Protein AF-A0A6M1E955-F1 (afdb_monomer)

Solvent-accessible surface area (backbone atoms only — not comparable to full-atom values): 14020 Å² total; per-residue (Å²): 134,81,91,71,52,76,65,53,48,51,51,52,47,53,58,63,67,50,55,57,90,79,40,36,44,44,52,55,45,22,72,65,70,14,59,63,17,30,41,37,56,51,102,66,34,32,25,48,34,36,42,70,86,54,83,51,57,66,60,54,49,53,50,49,56,51,47,53,53,51,34,40,77,66,67,32,28,46,78,46,82,41,90,83,58,83,88,78,72,56,63,49,49,62,68,51,49,73,67,55,49,66,77,41,49,92,49,47,41,77,44,78,45,73,47,76,51,34,57,52,53,57,51,30,65,30,15,35,38,42,74,28,71,66,48,45,51,38,53,75,53,70,72,54,50,72,66,56,50,50,51,51,49,51,51,51,49,50,52,51,52,52,52,51,52,50,53,51,49,52,53,51,50,52,52,50,54,48,64,70,42,42,72,77,73,42,86,72,71,73,56,63,68,60,56,50,49,51,52,50,52,54,53,50,52,55,52,51,54,52,52,52,51,51,52,52,50,52,52,52,47,53,50,50,53,52,49,53,52,57,71,71,46,79,61,71,67,61,57,59,55,56,60,63,63,70,76,67,132

pLDDT: mean 78.64, std 13.01, range [37.47, 94.31]

Foldseek 3Di:
DDDDDPLLLVLLLLLLVDDLVDDFLLNSCQVRLQAQWKWAADPQWIWIKHFPVPPCNVVSSVVSVVSVVVCCVVVQKPKDFAPPQPPDDRMGHDPCDPVNCVVCVVGMDTHIDDRVVSVVSVRRSGIGMGGDPVSNVCSVVVNDDPVRVVVVVVVVVVVVVVVVVVVVVVVVVVVVVCVVCVCVVDVPPPPVVVVVVVVVVVVVVVVVVVVVVVVVVVVVVVVVVVVVVVVPDPDVVVVVVVVVVVVPD

Nearest PDB structures (foldseek):
  4rgr-assembly1_A  TM=2.756E-01  e=1.368E+00  Acinetobacter baylyi ADP1
  4rgu-assembly1_B-2  TM=2.805E-01  e=1.969E+00  Acinetobacter baylyi ADP1
  6t85-assembly1_A  TM=3.421E-01  e=3.399E+00  Shewanella oneidensis MR-1
  1eo4-assembly1_A  TM=2.813E-01  e=9.535E+00  Escherichia coli

Secondary structure (DSSP, 8-state):
-----HHHHHHHHHHHHS-TTT-BHHHHHHHHH-TT-EEEEETTEEEEEEETT-SSHHHHHHHHHHHHHHHHHTTSEEEEE-TT-----SEE-SS--HHHHHHTGGGEEEEEE-THHHHHHHHHTTEEEEE-HHHHHHHHTTT--HHHHHHHHHHHHHHHHHHHHHHHHHHHHHHHHHHHHHHHHS-----HHHHHHHHHHHHHHHHHHHHHHHHHHHHHHHHHHHHHHHHHS--HHHHHHHHHTTS--

Structure (mmCIF, N/CA/C/O backbone):
data_AF-A0A6M1E955-F1
#
_entry.id   AF-A0A6M1E955-F1
#
loop_
_atom_site.group_PDB
_atom_site.id
_atom_site.type_symbol
_atom_site.label_atom_id
_atom_site.label_alt_id
_atom_site.label_comp_id
_atom_site.label_asym_id
_atom_site.label_entity_id
_atom_site.label_seq_id
_atom_site.pdbx_PDB_ins_code
_atom_site.Cartn_x
_atom_site.Cartn_y
_atom_site.Cartn_z
_atom_site.occupancy
_atom_site.B_iso_or_equiv
_atom_site.auth_seq_id
_atom_site.auth_comp_id
_atom_site.auth_asym_id
_atom_site.auth_atom_id
_atom_site.pdbx_PDB_model_num
ATOM 1 N N . MET A 1 1 ? -8.323 -12.171 0.911 1.00 73.19 1 MET A N 1
ATOM 2 C CA . MET A 1 1 ? -7.135 -11.396 0.481 1.00 73.19 1 MET A CA 1
ATOM 3 C C . MET A 1 1 ? -5.896 -11.957 1.154 1.00 73.19 1 MET A C 1
ATOM 5 O O . MET A 1 1 ? -5.994 -12.358 2.307 1.00 73.19 1 MET A O 1
ATOM 9 N N . ARG A 1 2 ? -4.757 -12.005 0.452 1.00 84.81 2 ARG A N 1
ATOM 10 C CA . ARG A 1 2 ? -3.470 -12.376 1.065 1.00 84.81 2 ARG A CA 1
ATOM 11 C C . ARG A 1 2 ? -2.929 -11.263 1.970 1.00 84.81 2 ARG A C 1
ATOM 13 O O . ARG A 1 2 ? -3.378 -10.123 1.884 1.00 84.81 2 ARG A O 1
ATOM 20 N N . ASN A 1 3 ? -1.916 -11.591 2.768 1.00 85.12 3 ASN A N 1
ATOM 21 C CA . ASN A 1 3 ? -1.122 -10.591 3.477 1.00 85.12 3 ASN A CA 1
ATOM 22 C C . ASN A 1 3 ? -0.211 -9.831 2.500 1.00 85.12 3 ASN A C 1
ATOM 24 O O . ASN A 1 3 ? 0.344 -10.422 1.568 1.00 85.12 3 ASN A O 1
ATOM 28 N N . PHE A 1 4 ? -0.061 -8.531 2.745 1.00 89.38 4 PHE A N 1
ATOM 29 C CA . PHE A 1 4 ? 0.781 -7.629 1.962 1.00 89.38 4 PHE A CA 1
ATOM 30 C C . PHE A 1 4 ? 2.060 -7.279 2.726 1.00 89.38 4 PHE A C 1
ATOM 32 O O . PHE A 1 4 ? 2.017 -7.093 3.948 1.00 89.38 4 PHE A O 1
ATOM 39 N N . SER A 1 5 ? 3.182 -7.173 2.014 1.00 90.19 5 SER A N 1
ATOM 40 C CA . SER A 1 5 ? 4.441 -6.651 2.555 1.00 90.19 5 SER A CA 1
ATOM 41 C C . SER A 1 5 ? 4.293 -5.170 2.937 1.00 90.19 5 SER A C 1
ATOM 43 O O . SER A 1 5 ? 3.378 -4.484 2.483 1.00 90.19 5 SER A O 1
ATOM 45 N N . GLU A 1 6 ? 5.187 -4.631 3.770 1.00 89.69 6 GLU A N 1
ATOM 46 C CA . GLU A 1 6 ? 5.153 -3.195 4.102 1.00 89.69 6 GLU A CA 1
ATOM 47 C C . GLU A 1 6 ? 5.356 -2.303 2.867 1.00 89.69 6 GLU A C 1
ATOM 49 O O . GLU A 1 6 ? 4.811 -1.202 2.800 1.00 89.69 6 GLU A O 1
ATOM 54 N N . TYR A 1 7 ? 6.102 -2.787 1.873 1.00 89.19 7 TYR A N 1
ATOM 55 C CA . TYR A 1 7 ? 6.256 -2.112 0.590 1.00 89.19 7 TYR A CA 1
ATOM 56 C C . TYR A 1 7 ? 4.944 -2.127 -0.210 1.00 89.19 7 TYR A C 1
ATOM 58 O O . TYR A 1 7 ? 4.460 -1.074 -0.621 1.00 89.19 7 TYR A O 1
ATOM 66 N N . GLU A 1 8 ? 4.297 -3.290 -0.332 1.00 90.75 8 GLU A N 1
ATOM 67 C CA . GLU A 1 8 ? 3.003 -3.431 -1.012 1.00 90.75 8 GLU A CA 1
ATOM 68 C C . GLU A 1 8 ? 1.899 -2.607 -0.345 1.00 90.75 8 GLU A C 1
ATOM 70 O O . GLU A 1 8 ? 1.083 -1.993 -1.029 1.00 90.75 8 GLU A O 1
ATOM 75 N N . LYS A 1 9 ? 1.879 -2.536 0.990 1.00 92.00 9 LYS A N 1
ATOM 76 C CA . LYS A 1 9 ? 0.934 -1.687 1.728 1.00 92.00 9 LYS A CA 1
ATOM 77 C C . LYS A 1 9 ? 1.107 -0.212 1.376 1.00 92.00 9 LYS A C 1
ATOM 79 O O . LYS A 1 9 ? 0.111 0.480 1.170 1.00 92.00 9 LYS A O 1
ATOM 84 N N . LYS A 1 10 ? 2.352 0.271 1.281 1.00 88.25 10 LYS A N 1
ATOM 85 C CA . LYS A 1 10 ? 2.643 1.648 0.845 1.00 88.25 10 LYS A CA 1
ATOM 86 C C . LYS A 1 10 ? 2.177 1.875 -0.591 1.00 88.25 10 LYS A C 1
ATOM 88 O O . LYS A 1 10 ? 1.486 2.856 -0.841 1.00 88.25 10 LYS A O 1
ATOM 93 N N . LEU A 1 11 ? 2.473 0.942 -1.499 1.00 88.50 11 LEU A N 1
ATOM 94 C CA . LEU A 1 11 ? 1.992 0.991 -2.882 1.00 88.50 11 LEU A CA 1
ATOM 95 C C . LEU A 1 11 ? 0.463 1.075 -2.950 1.00 88.50 11 LEU A C 1
ATOM 97 O O . LEU A 1 11 ? -0.069 1.948 -3.627 1.00 88.50 11 LEU A O 1
ATOM 101 N N . ILE A 1 12 ? -0.251 0.218 -2.216 1.00 91.44 12 ILE A N 1
ATOM 102 C CA . ILE A 1 12 ? -1.720 0.219 -2.184 1.00 91.44 12 ILE A CA 1
ATOM 103 C C . ILE A 1 12 ? -2.260 1.546 -1.644 1.00 91.44 12 ILE A C 1
ATOM 105 O O . ILE A 1 12 ? -3.226 2.072 -2.190 1.00 91.44 12 ILE A O 1
ATOM 109 N N . GLN A 1 13 ? -1.651 2.112 -0.599 1.00 90.50 13 GLN A N 1
ATOM 110 C CA . GLN A 1 13 ? -2.076 3.410 -0.068 1.00 90.50 13 GLN A CA 1
ATOM 111 C C . GLN A 1 13 ? -1.945 4.528 -1.103 1.00 90.50 13 GLN A C 1
ATOM 113 O O . GLN A 1 13 ? -2.843 5.358 -1.212 1.00 90.50 13 GLN A O 1
ATOM 118 N N . GLU A 1 14 ? -0.857 4.551 -1.865 1.00 85.94 14 GLU A N 1
ATOM 119 C CA . GLU A 1 14 ? -0.652 5.549 -2.916 1.00 85.94 14 GLU A CA 1
ATOM 120 C C . GLU A 1 14 ? -1.580 5.315 -4.121 1.00 85.94 14 GLU A C 1
ATOM 122 O O . GLU A 1 14 ? -2.191 6.262 -4.620 1.00 85.94 14 GLU A O 1
ATOM 127 N N . ILE A 1 15 ? -1.800 4.055 -4.516 1.00 88.19 15 ILE A N 1
ATOM 128 C CA . ILE A 1 15 ? -2.810 3.671 -5.516 1.00 88.19 15 ILE A CA 1
ATOM 129 C C . ILE A 1 15 ? -4.192 4.206 -5.108 1.00 88.19 15 ILE A C 1
ATOM 131 O O . ILE A 1 15 ? -4.872 4.838 -5.908 1.00 88.19 15 ILE A O 1
ATOM 135 N N . VAL A 1 16 ? -4.602 4.010 -3.852 1.00 89.00 16 VAL A N 1
ATOM 136 C CA . VAL A 1 16 ? -5.919 4.434 -3.342 1.00 89.00 16 VAL A CA 1
ATOM 137 C C . VAL A 1 16 ? -6.086 5.959 -3.312 1.00 89.00 16 VAL A C 1
ATOM 139 O O . VAL A 1 16 ? -7.199 6.447 -3.504 1.00 89.00 16 VAL A O 1
ATOM 142 N N . LYS A 1 17 ? -5.005 6.713 -3.084 1.00 85.12 17 LYS A N 1
ATOM 143 C CA . LYS A 1 17 ? -5.016 8.189 -3.072 1.00 85.12 17 LYS A CA 1
ATOM 144 C C . LYS A 1 17 ? -5.007 8.813 -4.467 1.00 85.12 17 LYS A C 1
ATOM 146 O O . LYS A 1 17 ? -5.230 10.015 -4.590 1.00 85.12 17 LYS A O 1
ATOM 151 N N . THR A 1 18 ? -4.695 8.027 -5.491 1.00 76.81 18 THR A N 1
ATOM 152 C CA . THR A 1 18 ? -4.543 8.517 -6.856 1.00 76.81 18 THR A CA 1
ATOM 153 C C . THR A 1 18 ? -5.889 9.006 -7.411 1.00 76.81 18 THR A C 1
ATOM 155 O O . THR A 1 18 ? -6.912 8.333 -7.275 1.00 76.81 18 THR A O 1
ATOM 158 N N . ASP A 1 19 ? -5.894 10.185 -8.044 1.00 69.50 19 ASP A N 1
ATOM 159 C CA . ASP A 1 19 ? -7.086 10.742 -8.693 1.00 69.50 19 ASP A CA 1
ATOM 160 C C . ASP A 1 19 ? -7.413 9.948 -9.968 1.00 69.50 19 ASP A C 1
ATOM 162 O O . ASP A 1 19 ? -6.726 10.042 -10.989 1.00 69.50 19 ASP A O 1
ATOM 166 N N . LEU A 1 20 ? -8.496 9.172 -9.895 1.00 65.81 20 LEU A N 1
ATOM 167 C CA . LEU A 1 20 ? -8.942 8.247 -10.941 1.00 65.81 20 LEU A CA 1
ATOM 168 C C . LEU A 1 20 ? -9.275 8.948 -12.266 1.00 65.81 20 LEU A C 1
ATOM 170 O O . LEU A 1 20 ? -9.297 8.300 -13.306 1.00 65.81 20 LEU A O 1
ATOM 174 N N . GLN A 1 21 ? -9.547 10.257 -12.248 1.00 62.78 21 GLN A N 1
ATOM 175 C CA . GLN A 1 21 ? -9.883 11.012 -13.460 1.00 62.78 21 GLN A CA 1
ATOM 176 C C . GLN A 1 21 ? -8.654 11.539 -14.205 1.00 62.78 21 GLN A C 1
ATOM 178 O O . GLN A 1 21 ? -8.779 12.016 -15.333 1.00 62.78 21 GLN A O 1
ATOM 183 N N . LYS A 1 22 ? -7.473 11.505 -13.579 1.00 63.31 22 LYS A N 1
ATOM 184 C CA . LYS A 1 22 ? -6.290 12.220 -14.080 1.00 63.31 22 LYS A CA 1
ATOM 185 C C . LYS A 1 22 ? -5.036 11.376 -14.173 1.00 63.31 22 LYS A C 1
ATOM 187 O O . LYS A 1 22 ? -4.085 11.815 -14.810 1.00 63.31 22 LYS A O 1
ATOM 192 N N . SER A 1 23 ? -5.006 10.214 -13.534 1.00 65.81 23 SER A N 1
ATOM 193 C CA . SER A 1 23 ? -3.775 9.448 -13.396 1.00 65.81 23 SER A CA 1
ATOM 194 C C . SER A 1 23 ? -3.825 8.129 -14.141 1.00 65.81 23 SER A C 1
ATOM 196 O O . SER A 1 23 ? -4.759 7.333 -14.035 1.00 65.81 23 SER A O 1
ATOM 198 N N . ASN A 1 24 ? -2.761 7.917 -14.894 1.00 74.56 24 ASN A N 1
ATOM 199 C CA . ASN A 1 24 ? -2.507 6.716 -15.649 1.00 74.56 24 ASN A CA 1
ATOM 200 C C . ASN A 1 24 ? -1.846 5.653 -14.744 1.00 74.56 24 ASN A C 1
ATOM 202 O O . ASN A 1 24 ? -1.154 6.004 -13.784 1.00 74.56 24 ASN A O 1
ATOM 206 N N . VAL A 1 25 ? -2.006 4.357 -15.040 1.00 79.25 25 VAL A N 1
ATOM 207 C CA . VAL A 1 25 ? -1.326 3.267 -14.301 1.00 79.25 25 VAL A CA 1
ATOM 208 C C . VAL A 1 25 ? 0.182 3.525 -14.224 1.00 79.25 25 VAL A C 1
ATOM 210 O O . VAL A 1 25 ? 0.813 3.332 -13.183 1.00 79.25 25 VAL A O 1
ATOM 213 N N . LEU A 1 26 ? 0.764 4.011 -15.319 1.00 79.44 26 LEU A N 1
ATOM 214 C CA . LEU A 1 26 ? 2.191 4.290 -15.383 1.00 79.44 26 LEU A CA 1
ATOM 215 C C . LEU A 1 26 ? 2.604 5.513 -14.549 1.00 79.44 26 LEU A C 1
ATOM 217 O O . LEU A 1 26 ? 3.711 5.522 -14.014 1.00 79.44 26 LEU A O 1
ATOM 221 N N . ASP A 1 27 ? 1.727 6.504 -14.371 1.00 77.44 27 ASP A N 1
ATOM 222 C CA . ASP A 1 27 ? 1.992 7.637 -13.474 1.00 77.44 27 ASP A CA 1
ATOM 223 C C . ASP A 1 27 ? 2.094 7.160 -12.029 1.00 77.44 27 ASP A C 1
ATOM 225 O O . ASP A 1 27 ? 2.962 7.609 -11.283 1.00 77.44 27 ASP A O 1
ATOM 229 N N . VAL A 1 28 ? 1.243 6.209 -11.641 1.00 79.00 28 VAL A N 1
ATOM 230 C CA . VAL A 1 28 ? 1.279 5.589 -10.312 1.00 79.00 28 VAL A CA 1
ATOM 231 C C . VAL A 1 28 ? 2.593 4.838 -10.108 1.00 79.00 28 VAL A C 1
ATOM 233 O O . VAL A 1 28 ? 3.286 5.068 -9.118 1.00 79.00 28 VAL A O 1
ATOM 236 N N . ILE A 1 29 ? 2.992 4.009 -11.078 1.00 83.75 29 ILE A N 1
ATOM 237 C CA . ILE A 1 29 ? 4.289 3.313 -11.049 1.00 83.75 29 ILE A CA 1
ATOM 238 C C . ILE A 1 29 ? 5.440 4.326 -10.983 1.00 83.75 29 ILE A C 1
ATOM 240 O O . ILE A 1 29 ? 6.377 4.148 -10.206 1.00 83.75 29 ILE A O 1
ATOM 244 N N . SER A 1 30 ? 5.368 5.411 -11.756 1.00 83.31 30 SER A N 1
ATOM 245 C CA . SER A 1 30 ? 6.403 6.443 -11.793 1.00 83.31 30 SER A CA 1
ATOM 246 C C . SER A 1 30 ? 6.550 7.161 -10.451 1.00 83.31 30 SER A C 1
ATOM 248 O O . SER A 1 30 ? 7.653 7.287 -9.921 1.00 83.31 30 SER A O 1
ATOM 250 N N . ASN A 1 31 ? 5.424 7.566 -9.862 1.00 79.50 31 ASN A N 1
ATOM 251 C CA . ASN A 1 31 ? 5.370 8.335 -8.623 1.00 79.50 31 ASN A CA 1
ATOM 252 C C . ASN A 1 31 ? 5.783 7.546 -7.378 1.00 79.50 31 ASN A C 1
ATOM 254 O O . ASN A 1 31 ? 6.078 8.173 -6.366 1.00 79.50 31 ASN A O 1
ATOM 258 N N . ILE A 1 32 ? 5.786 6.212 -7.428 1.00 80.25 32 ILE A N 1
ATOM 259 C CA . ILE A 1 32 ? 6.096 5.379 -6.260 1.00 80.25 32 ILE A CA 1
ATOM 260 C C . ILE A 1 32 ? 7.381 4.589 -6.486 1.00 80.25 32 ILE A C 1
ATOM 262 O O . ILE A 1 32 ? 8.307 4.643 -5.680 1.00 80.25 32 ILE A O 1
ATOM 266 N N . THR A 1 33 ? 7.445 3.864 -7.598 1.00 84.75 33 THR A N 1
ATOM 267 C CA . THR A 1 33 ? 8.493 2.877 -7.864 1.00 84.75 33 THR A CA 1
ATOM 268 C C . THR A 1 33 ? 9.643 3.464 -8.669 1.00 84.75 33 THR A C 1
ATOM 270 O O . THR A 1 33 ? 10.755 2.957 -8.541 1.00 84.75 33 THR A O 1
ATOM 273 N N . LEU A 1 34 ? 9.414 4.522 -9.463 1.00 87.12 34 LEU A N 1
ATOM 274 C CA . LEU A 1 34 ? 10.440 5.156 -10.307 1.00 87.12 34 LEU A CA 1
ATOM 275 C C . LEU A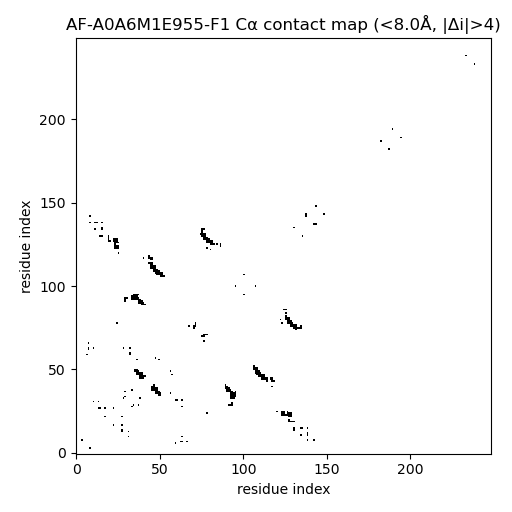 1 34 ? 10.960 6.504 -9.775 1.00 87.12 34 LEU A C 1
ATOM 277 O O . LEU A 1 34 ? 11.456 7.335 -10.542 1.00 87.12 34 LEU A O 1
ATOM 281 N N . ILE A 1 35 ? 10.880 6.736 -8.465 1.00 87.81 35 ILE A N 1
ATOM 282 C CA . ILE A 1 35 ? 11.578 7.860 -7.826 1.00 87.81 35 ILE A CA 1
ATOM 283 C C . ILE A 1 35 ? 13.082 7.593 -7.916 1.00 87.81 35 ILE A C 1
ATOM 285 O O . ILE A 1 35 ? 13.540 6.538 -7.493 1.00 87.81 35 ILE A O 1
ATOM 289 N N . ASP A 1 36 ? 13.837 8.526 -8.502 1.00 88.25 36 ASP A N 1
ATOM 290 C CA . ASP A 1 36 ? 15.286 8.401 -8.748 1.00 88.25 36 ASP A CA 1
ATOM 291 C C . ASP A 1 36 ? 15.691 7.155 -9.561 1.00 88.25 36 ASP A C 1
ATOM 293 O O . ASP A 1 36 ? 16.854 6.746 -9.597 1.00 88.25 36 ASP A O 1
ATOM 297 N N . ARG A 1 37 ? 14.719 6.574 -10.267 1.00 91.88 37 ARG A N 1
ATOM 298 C CA . ARG A 1 37 ? 14.872 5.475 -11.219 1.00 91.88 37 ARG A CA 1
ATOM 299 C C . ARG A 1 37 ? 14.162 5.856 -12.518 1.00 91.88 37 ARG A C 1
ATOM 301 O O . ARG A 1 37 ? 13.496 6.891 -12.609 1.00 91.88 37 ARG A O 1
ATOM 308 N N . GLY A 1 38 ? 14.278 5.024 -13.538 1.00 90.31 38 GLY A N 1
ATOM 309 C CA . GLY A 1 38 ? 13.549 5.223 -14.780 1.00 90.31 38 GLY A CA 1
ATOM 310 C C . GLY A 1 38 ? 13.433 3.961 -15.609 1.00 90.31 38 GLY A C 1
ATOM 311 O O . GLY A 1 38 ? 14.166 2.999 -15.411 1.00 90.31 38 GLY A O 1
ATOM 312 N N . ILE A 1 39 ? 12.503 3.970 -16.552 1.00 89.50 39 ILE A N 1
ATOM 313 C CA . ILE A 1 39 ? 12.341 2.912 -17.544 1.00 89.50 39 ILE A CA 1
ATOM 314 C C . ILE A 1 39 ? 12.675 3.510 -18.897 1.00 89.50 39 ILE A C 1
ATOM 316 O O . ILE A 1 39 ? 12.055 4.484 -19.318 1.00 89.50 39 ILE A O 1
ATOM 320 N N . GLN A 1 40 ? 13.637 2.911 -19.586 1.00 88.69 40 GLN A N 1
ATOM 321 C CA . GLN A 1 40 ? 13.932 3.211 -20.975 1.00 88.69 40 GLN A CA 1
ATOM 322 C C . GLN A 1 40 ? 13.261 2.168 -21.867 1.00 88.69 40 GLN A C 1
ATOM 324 O O . GLN A 1 40 ? 13.561 0.982 -21.771 1.00 88.69 40 GLN A O 1
ATOM 329 N N . LEU A 1 41 ? 12.371 2.622 -22.740 1.00 85.00 41 LEU A N 1
ATOM 330 C CA . LEU A 1 41 ? 11.731 1.826 -23.780 1.00 85.00 41 LEU A CA 1
ATOM 331 C C . LEU A 1 41 ? 12.668 1.769 -24.994 1.00 85.00 41 LEU A C 1
ATOM 333 O O . LEU A 1 41 ? 13.070 2.809 -25.522 1.00 85.00 41 LEU A O 1
ATOM 337 N N . LYS A 1 42 ? 13.024 0.564 -25.440 1.00 80.31 42 LYS A N 1
ATOM 338 C CA . LYS A 1 42 ? 13.840 0.327 -26.638 1.00 80.31 42 LYS A CA 1
ATOM 339 C C . LYS A 1 42 ? 13.146 -0.705 -27.512 1.00 80.31 42 LYS A C 1
ATOM 341 O O . LYS A 1 42 ? 13.229 -1.890 -27.229 1.00 80.31 42 LYS A O 1
ATOM 346 N N . GLU A 1 43 ? 12.478 -0.256 -28.570 1.00 78.25 43 GLU A N 1
ATOM 347 C CA . GLU A 1 43 ? 11.738 -1.114 -29.508 1.00 78.25 43 GLU A CA 1
ATOM 348 C C . GLU A 1 43 ? 10.730 -2.056 -28.832 1.00 78.25 43 GLU A C 1
ATOM 350 O O . GLU A 1 43 ? 9.583 -1.661 -28.681 1.00 78.25 43 GLU A O 1
ATOM 355 N N . LYS A 1 44 ? 11.149 -3.274 -28.455 1.00 79.31 44 LYS A N 1
ATOM 356 C CA . LYS A 1 44 ? 10.359 -4.324 -27.779 1.00 79.31 44 LYS A CA 1
ATOM 357 C C . LYS A 1 44 ? 10.959 -4.765 -26.441 1.00 79.31 44 LYS A C 1
ATOM 359 O O . LYS A 1 44 ? 10.603 -5.805 -25.895 1.00 79.31 44 LYS A O 1
ATOM 364 N N . GLU A 1 45 ? 11.904 -3.994 -25.930 1.00 83.50 45 GLU A N 1
ATOM 365 C CA . GLU A 1 45 ? 12.593 -4.234 -24.675 1.00 83.50 45 GLU A CA 1
ATOM 366 C C . GLU A 1 45 ? 12.436 -3.029 -23.758 1.00 83.50 45 GLU A C 1
ATOM 368 O O . GLU A 1 45 ? 12.223 -1.890 -24.194 1.00 83.50 45 GLU A O 1
ATOM 373 N N . ILE A 1 46 ? 12.584 -3.283 -22.462 1.00 88.69 46 ILE A N 1
ATOM 374 C CA . ILE A 1 46 ? 12.738 -2.218 -21.484 1.00 88.69 46 ILE A CA 1
ATOM 375 C C . ILE A 1 46 ? 14.066 -2.380 -20.756 1.00 88.69 46 ILE A C 1
ATOM 377 O O . ILE A 1 46 ? 14.520 -3.494 -20.487 1.00 88.69 46 ILE A O 1
ATOM 381 N N . ALA A 1 47 ? 14.668 -1.257 -20.393 1.00 90.94 47 ALA A N 1
ATOM 382 C CA . ALA A 1 47 ? 15.773 -1.222 -19.455 1.00 90.94 47 ALA A CA 1
ATOM 383 C C . ALA A 1 47 ? 15.370 -0.415 -18.223 1.00 90.94 47 ALA A C 1
ATOM 385 O O . ALA A 1 47 ? 14.939 0.733 -18.342 1.00 90.94 47 ALA A O 1
ATOM 386 N N . LEU A 1 48 ? 15.531 -1.007 -17.042 1.00 92.38 48 LEU A N 1
ATOM 387 C CA . LEU A 1 48 ? 15.389 -0.294 -15.780 1.00 92.38 48 LEU A CA 1
ATOM 388 C C . LEU A 1 48 ? 16.703 0.429 -15.480 1.00 92.38 48 LEU A C 1
ATOM 390 O O . LEU A 1 48 ? 17.768 -0.187 -15.408 1.00 92.38 48 LEU A O 1
ATOM 394 N N . VAL A 1 49 ? 16.618 1.742 -15.316 1.00 93.12 49 VAL A N 1
ATOM 395 C CA . VAL A 1 49 ? 17.730 2.632 -14.995 1.00 93.12 49 VAL A CA 1
ATOM 396 C C . VAL A 1 49 ? 17.638 3.020 -13.525 1.00 93.12 49 VAL A C 1
ATOM 398 O O . VAL A 1 49 ? 16.605 3.514 -13.084 1.00 93.12 49 VAL A O 1
ATOM 401 N N . TYR A 1 50 ? 18.697 2.787 -12.755 1.00 94.31 50 TYR A N 1
ATOM 402 C CA . TYR A 1 50 ? 18.727 3.070 -11.316 1.00 94.31 50 TYR A CA 1
ATOM 403 C C . TYR A 1 50 ? 20.162 3.260 -10.814 1.00 94.31 50 TYR A C 1
ATOM 405 O O . TYR A 1 50 ? 21.125 2.883 -11.483 1.00 94.31 50 TYR A O 1
ATOM 413 N N . PHE A 1 51 ? 20.324 3.853 -9.632 1.00 93.06 51 PHE A N 1
ATOM 414 C CA . PHE A 1 51 ? 21.638 4.043 -9.014 1.00 93.06 51 PHE A CA 1
ATOM 415 C C . PHE A 1 51 ? 22.237 2.725 -8.519 1.00 93.06 51 PHE A C 1
ATOM 417 O O . PHE A 1 51 ? 21.550 1.912 -7.912 1.00 93.06 51 PHE A O 1
ATOM 424 N N . LYS A 1 52 ? 23.554 2.545 -8.673 1.00 93.12 52 LYS A N 1
ATOM 425 C CA . LYS A 1 52 ? 24.306 1.386 -8.147 1.00 93.12 52 LYS A CA 1
ATOM 426 C C . LYS A 1 52 ? 24.152 1.194 -6.634 1.00 93.12 52 LYS A C 1
ATOM 428 O O . LYS A 1 52 ? 24.306 0.080 -6.140 1.00 93.12 52 LYS A O 1
ATOM 433 N N . SER A 1 53 ? 23.891 2.275 -5.898 1.00 93.12 53 SER A N 1
ATOM 434 C CA . SER A 1 53 ? 23.619 2.245 -4.458 1.00 93.12 53 SER A CA 1
ATOM 435 C C . SER A 1 53 ? 22.255 1.640 -4.117 1.00 93.12 53 SER A C 1
ATOM 437 O O . SER A 1 53 ? 22.078 1.138 -3.007 1.00 93.12 53 SER A O 1
ATOM 439 N N . ASP A 1 54 ? 21.308 1.657 -5.054 1.00 92.56 54 ASP A N 1
ATOM 440 C CA . ASP A 1 54 ? 19.964 1.133 -4.870 1.00 92.56 54 ASP A CA 1
ATOM 441 C C . ASP A 1 54 ? 19.923 -0.372 -5.156 1.00 92.56 54 ASP A C 1
ATOM 443 O O . ASP A 1 54 ? 19.783 -0.835 -6.289 1.00 92.56 54 ASP A O 1
ATOM 447 N N . LYS A 1 55 ? 20.057 -1.151 -4.082 1.00 92.62 55 LYS A N 1
ATOM 448 C CA . LYS A 1 55 ? 20.067 -2.617 -4.142 1.00 92.62 55 LYS A CA 1
ATOM 449 C C . LYS A 1 55 ? 18.675 -3.231 -4.305 1.00 92.62 55 LYS A C 1
ATOM 451 O O . LYS A 1 55 ? 18.589 -4.413 -4.630 1.00 92.62 55 LYS A O 1
ATOM 456 N N . ASN A 1 56 ? 17.607 -2.462 -4.080 1.00 92.44 56 ASN A N 1
ATOM 457 C CA . ASN A 1 56 ? 16.235 -2.972 -4.074 1.00 92.44 56 ASN A CA 1
ATOM 458 C C . ASN A 1 56 ? 15.476 -2.660 -5.367 1.00 92.44 56 ASN A C 1
ATOM 460 O O . ASN A 1 56 ? 14.433 -3.267 -5.596 1.00 92.44 56 ASN A O 1
ATOM 464 N N . ALA A 1 57 ? 16.006 -1.777 -6.222 1.00 91.69 57 ALA A N 1
ATOM 465 C CA . ALA A 1 57 ? 15.355 -1.302 -7.442 1.00 91.69 57 ALA A CA 1
ATOM 466 C C . ALA A 1 57 ? 14.708 -2.402 -8.291 1.00 91.69 57 ALA A C 1
ATOM 468 O O . ALA A 1 57 ? 13.546 -2.276 -8.671 1.00 91.69 57 ALA A O 1
ATOM 469 N N . LEU A 1 58 ? 15.430 -3.494 -8.565 1.00 91.00 58 LEU A N 1
ATOM 470 C CA . LEU A 1 58 ? 14.889 -4.603 -9.354 1.00 91.00 58 LEU A CA 1
ATOM 471 C C . LEU A 1 58 ? 13.741 -5.313 -8.635 1.00 91.00 58 LEU A C 1
ATOM 473 O O . LEU A 1 58 ? 12.678 -5.498 -9.222 1.00 91.00 58 LEU A O 1
ATOM 477 N N . ASN A 1 59 ? 13.938 -5.688 -7.370 1.00 91.62 59 ASN A N 1
ATOM 478 C CA . ASN A 1 59 ? 12.932 -6.420 -6.602 1.00 91.62 59 ASN A CA 1
ATOM 479 C C . ASN A 1 59 ? 11.651 -5.599 -6.447 1.00 91.62 59 ASN A C 1
ATOM 481 O O . ASN A 1 59 ? 10.576 -6.098 -6.759 1.00 91.62 59 ASN A O 1
ATOM 485 N N . GLU A 1 60 ? 11.771 -4.332 -6.054 1.00 92.44 60 GLU A N 1
ATOM 486 C CA . GLU A 1 60 ? 10.639 -3.415 -5.894 1.00 92.44 60 GLU A CA 1
ATOM 487 C C . GLU A 1 60 ? 9.911 -3.160 -7.220 1.00 92.44 60 GLU A C 1
ATOM 489 O O . GLU A 1 60 ? 8.680 -3.084 -7.252 1.00 92.44 60 GLU A O 1
ATOM 494 N N . PHE A 1 61 ? 10.645 -3.087 -8.336 1.00 91.44 61 PHE A N 1
ATOM 495 C CA . PHE A 1 61 ? 10.051 -2.964 -9.665 1.00 91.44 61 PHE A CA 1
ATOM 496 C C . PHE A 1 61 ? 9.181 -4.177 -10.020 1.00 91.44 61 PHE A C 1
ATOM 498 O O . PHE A 1 61 ? 8.013 -4.017 -10.380 1.00 91.44 61 PHE A O 1
ATOM 505 N N . PHE A 1 62 ? 9.703 -5.397 -9.863 1.00 90.19 62 PHE A N 1
ATOM 506 C CA . PHE A 1 62 ? 8.924 -6.610 -10.125 1.00 90.19 62 PHE A CA 1
ATOM 507 C C . PHE A 1 62 ? 7.796 -6.824 -9.106 1.00 90.19 62 PHE A C 1
ATOM 509 O O . PHE A 1 62 ? 6.713 -7.263 -9.493 1.00 90.19 62 PHE A O 1
ATOM 516 N N . GLU A 1 63 ? 8.012 -6.494 -7.830 1.00 91.88 63 GLU A N 1
ATOM 517 C CA . GLU A 1 63 ? 6.990 -6.564 -6.778 1.00 91.88 63 GLU A CA 1
ATOM 518 C C . GLU A 1 63 ? 5.834 -5.606 -7.089 1.00 91.88 63 GLU A C 1
ATOM 520 O O . GLU A 1 63 ? 4.676 -6.009 -7.007 1.00 91.88 63 GLU A O 1
ATOM 525 N N . THR A 1 64 ? 6.127 -4.395 -7.578 1.00 91.81 64 THR A N 1
ATOM 526 C CA . THR A 1 64 ? 5.111 -3.441 -8.053 1.00 91.81 64 THR A CA 1
ATOM 527 C C . THR A 1 64 ? 4.275 -4.026 -9.188 1.00 91.81 64 THR A C 1
ATOM 529 O O . THR A 1 64 ? 3.046 -4.025 -9.120 1.00 91.81 64 THR A O 1
ATOM 532 N N . LEU A 1 65 ? 4.922 -4.549 -10.234 1.00 90.19 65 LEU A N 1
ATOM 533 C CA . LEU A 1 65 ? 4.213 -5.115 -11.386 1.00 90.19 65 LEU A CA 1
ATOM 534 C C . LEU A 1 65 ? 3.363 -6.327 -10.994 1.00 90.19 65 LEU A C 1
ATOM 536 O O . LEU A 1 65 ? 2.216 -6.456 -11.428 1.00 90.19 65 LEU A O 1
ATOM 540 N N . SER A 1 66 ? 3.916 -7.199 -10.151 1.00 91.12 66 SER A N 1
ATOM 541 C CA . SER A 1 66 ? 3.221 -8.365 -9.610 1.00 91.12 66 SER A CA 1
ATOM 542 C C . SER A 1 66 ? 2.011 -7.954 -8.772 1.00 91.12 66 SER A C 1
ATOM 544 O O . SER A 1 66 ? 0.931 -8.526 -8.924 1.00 91.12 66 SER A O 1
ATOM 546 N N . LEU A 1 67 ? 2.160 -6.925 -7.933 1.00 92.75 67 LEU A N 1
ATOM 547 C CA . LEU A 1 67 ? 1.086 -6.397 -7.106 1.00 92.75 67 LEU A CA 1
ATOM 548 C C . LEU A 1 67 ? -0.045 -5.826 -7.957 1.00 92.75 67 LEU A C 1
ATOM 550 O O . LEU A 1 67 ? -1.189 -6.211 -7.745 1.00 92.75 67 LEU A O 1
ATOM 554 N N . ILE A 1 68 ? 0.254 -4.967 -8.934 1.00 90.38 68 ILE A N 1
ATOM 555 C CA . ILE A 1 68 ? -0.765 -4.387 -9.826 1.00 90.38 68 ILE A CA 1
ATOM 556 C C . ILE A 1 68 ? -1.539 -5.504 -10.528 1.00 90.38 68 ILE A C 1
ATOM 558 O O . ILE A 1 68 ? -2.765 -5.537 -10.467 1.00 90.38 68 ILE A O 1
ATOM 562 N N . LYS A 1 69 ? -0.831 -6.491 -11.087 1.00 90.88 69 LYS A N 1
ATOM 563 C CA . LYS A 1 69 ? -1.458 -7.643 -11.745 1.00 90.88 69 LYS A CA 1
ATOM 564 C C . LYS A 1 69 ? -2.297 -8.491 -10.788 1.00 90.88 69 LYS A C 1
ATOM 566 O O . LYS A 1 69 ? -3.332 -9.026 -11.174 1.00 90.88 69 LYS A O 1
ATOM 571 N N . TYR A 1 70 ? -1.851 -8.657 -9.544 1.00 93.75 70 TYR A N 1
ATOM 572 C CA . TYR A 1 70 ? -2.627 -9.332 -8.507 1.00 93.75 70 TYR A CA 1
ATOM 573 C C . TYR A 1 70 ? -3.903 -8.551 -8.182 1.00 93.75 70 TYR A C 1
ATOM 575 O O . TYR A 1 70 ? -4.969 -9.154 -8.110 1.00 93.75 70 TYR A O 1
ATOM 583 N N . LEU A 1 71 ? -3.812 -7.234 -7.995 1.00 92.31 71 LEU A N 1
ATOM 584 C CA . LEU A 1 71 ? -4.962 -6.392 -7.676 1.00 92.31 71 LEU A CA 1
ATOM 585 C C . LEU A 1 71 ? -5.987 -6.405 -8.815 1.00 92.31 71 LEU A C 1
ATOM 587 O O . LEU A 1 71 ? -7.176 -6.542 -8.549 1.00 92.31 71 LEU A O 1
ATOM 591 N N . GLU A 1 72 ? -5.526 -6.331 -10.063 1.00 91.00 72 GLU A N 1
ATOM 592 C CA . GLU A 1 72 ? -6.380 -6.401 -11.251 1.00 91.00 72 GLU A CA 1
ATOM 593 C C . GLU A 1 72 ? -7.092 -7.755 -11.347 1.00 91.00 72 GLU A C 1
ATOM 595 O O . GLU A 1 72 ? -8.308 -7.815 -11.461 1.00 91.00 72 GLU A O 1
ATOM 600 N N . ARG A 1 73 ? -6.356 -8.865 -11.199 1.00 93.00 73 ARG A N 1
ATOM 601 C CA . ARG A 1 73 ? -6.923 -10.228 -11.247 1.00 93.00 73 ARG A CA 1
ATOM 602 C C . ARG A 1 73 ? -7.954 -10.535 -10.163 1.00 93.00 73 ARG A C 1
ATOM 604 O O . ARG A 1 73 ? -8.669 -11.521 -10.294 1.00 93.00 73 ARG A O 1
ATOM 611 N N . ASN A 1 74 ? -7.949 -9.781 -9.068 1.00 92.06 74 ASN A N 1
ATOM 612 C CA . ASN A 1 74 ? -8.887 -9.947 -7.960 1.00 92.06 74 ASN A CA 1
ATOM 613 C C . ASN A 1 74 ? -9.975 -8.859 -7.967 1.00 92.06 74 ASN A C 1
ATOM 615 O O . ASN A 1 74 ? -10.607 -8.653 -6.936 1.00 92.06 74 ASN A O 1
ATOM 619 N N . ASP A 1 75 ? -10.150 -8.134 -9.078 1.00 90.69 75 ASP A N 1
ATOM 620 C CA . ASP A 1 75 ? -11.159 -7.077 -9.241 1.00 90.69 75 ASP A CA 1
ATOM 621 C C . ASP A 1 75 ? -11.047 -5.943 -8.196 1.00 90.69 75 ASP A C 1
ATOM 623 O O . ASP A 1 75 ? -12.012 -5.255 -7.857 1.00 90.69 75 ASP A O 1
ATOM 627 N N . LEU A 1 76 ? -9.840 -5.731 -7.658 1.00 90.44 76 LEU A N 1
ATOM 628 C CA . LEU A 1 76 ? -9.547 -4.697 -6.657 1.00 90.44 76 LEU A CA 1
ATOM 629 C C . LEU A 1 76 ? -9.162 -3.369 -7.302 1.00 90.44 76 LEU A C 1
ATOM 631 O O . LEU A 1 76 ? -9.357 -2.301 -6.714 1.00 90.44 76 LEU A O 1
ATOM 635 N N . ILE A 1 77 ? -8.612 -3.446 -8.507 1.00 90.12 77 ILE A N 1
ATOM 636 C CA . ILE A 1 77 ? -8.432 -2.329 -9.425 1.00 90.12 77 ILE A CA 1
ATOM 637 C C . ILE A 1 77 ? -8.954 -2.752 -10.794 1.00 90.12 77 ILE A C 1
ATOM 639 O O . ILE A 1 77 ? -8.947 -3.934 -11.124 1.00 90.12 77 ILE A O 1
ATOM 643 N N . PHE A 1 78 ? -9.347 -1.778 -11.600 1.00 87.56 78 PHE A N 1
ATOM 644 C CA . PHE A 1 78 ? -9.748 -1.981 -12.983 1.00 87.56 78 PHE A CA 1
ATOM 645 C C . PHE A 1 78 ? -8.868 -1.113 -13.870 1.00 87.56 78 PHE A C 1
ATOM 647 O O . PHE A 1 78 ? -8.720 0.087 -13.624 1.00 87.56 78 PHE A O 1
ATOM 654 N N . ILE A 1 79 ? -8.275 -1.733 -14.883 1.00 87.25 79 ILE A N 1
ATOM 655 C CA . ILE A 1 79 ? -7.414 -1.073 -15.855 1.00 87.25 79 ILE A CA 1
ATOM 656 C C . ILE A 1 79 ? -8.181 -1.023 -17.173 1.00 87.25 79 ILE A C 1
ATOM 658 O O . ILE A 1 79 ? -8.636 -2.052 -17.668 1.00 87.25 79 ILE A O 1
ATOM 662 N N . HIS A 1 80 ? -8.371 0.173 -17.727 1.00 82.56 80 HIS A N 1
ATOM 663 C CA . HIS A 1 80 ? -9.051 0.333 -19.012 1.00 82.56 80 HIS A CA 1
ATOM 664 C C . HIS A 1 80 ? -8.296 1.289 -19.925 1.00 82.56 80 HIS A C 1
ATOM 666 O O . HIS A 1 80 ? -7.725 2.284 -19.477 1.00 82.56 80 HIS A O 1
ATOM 672 N N . THR A 1 81 ? -8.311 0.991 -21.222 1.00 80.06 81 THR A N 1
ATOM 673 C CA . THR A 1 81 ? -7.573 1.765 -22.215 1.00 80.06 81 THR A CA 1
ATOM 674 C C . THR A 1 81 ? -8.104 3.196 -22.312 1.00 80.06 81 THR A C 1
ATOM 676 O O . THR A 1 81 ? -9.308 3.448 -22.355 1.00 80.06 81 THR A O 1
ATOM 679 N N . ASN A 1 82 ? -7.167 4.128 -22.360 1.00 73.81 82 ASN A N 1
ATOM 680 C CA . ASN A 1 82 ? -7.313 5.527 -22.684 1.00 73.81 82 ASN A CA 1
ATOM 681 C C . ASN A 1 82 ? -6.768 5.760 -24.096 1.00 73.81 82 ASN A C 1
ATOM 683 O O . ASN A 1 82 ? -5.556 5.725 -24.321 1.00 73.81 82 ASN A O 1
ATOM 687 N N . TYR A 1 83 ? -7.666 6.001 -25.046 1.00 66.25 83 TYR A N 1
ATOM 688 C CA . TYR A 1 83 ? -7.298 6.231 -26.442 1.00 66.25 83 TYR A CA 1
ATOM 689 C C . TYR A 1 83 ? -6.702 7.626 -26.695 1.00 66.25 83 TYR A C 1
ATOM 691 O O . TYR A 1 83 ? -6.029 7.807 -27.707 1.00 66.25 83 TYR A O 1
ATOM 699 N N . ASP A 1 84 ? -6.875 8.570 -25.765 1.00 63.72 84 ASP A N 1
ATOM 700 C CA . ASP A 1 84 ? -6.508 9.981 -25.943 1.00 63.72 84 ASP A CA 1
ATOM 701 C C . ASP A 1 84 ? -5.148 10.350 -25.322 1.00 63.72 84 ASP A C 1
ATOM 703 O O . ASP A 1 84 ? -4.745 11.514 -25.342 1.00 63.72 84 ASP A O 1
ATOM 707 N N . PHE A 1 85 ? -4.417 9.388 -24.744 1.00 59.78 85 PHE A N 1
ATOM 708 C CA . PHE A 1 85 ? -3.174 9.698 -24.036 1.00 59.78 85 PHE A CA 1
ATOM 709 C C . PHE A 1 85 ? -1.998 9.907 -25.012 1.00 59.78 85 PHE A C 1
ATOM 711 O O . PHE A 1 85 ? -1.666 8.989 -25.773 1.00 59.78 85 PHE A O 1
ATOM 718 N N . PRO A 1 86 ? -1.324 11.076 -24.991 1.00 56.06 86 PRO A N 1
ATOM 719 C CA . PRO A 1 86 ? -0.193 11.338 -25.867 1.00 56.06 86 PRO A CA 1
ATOM 720 C C . PRO A 1 86 ? 0.954 10.383 -25.539 1.00 56.06 86 PRO A C 1
ATOM 722 O O . PRO A 1 86 ? 1.469 10.300 -24.423 1.00 56.06 86 PRO A O 1
ATOM 725 N N . ASN A 1 87 ? 1.345 9.622 -26.552 1.00 54.34 87 ASN A N 1
ATOM 726 C CA . ASN A 1 87 ? 2.329 8.559 -26.461 1.00 54.34 87 ASN A CA 1
ATOM 727 C C . ASN A 1 87 ? 3.746 9.150 -26.593 1.00 54.34 87 ASN A C 1
ATOM 729 O O . ASN A 1 87 ? 4.500 8.764 -27.482 1.00 54.34 87 ASN A O 1
ATOM 733 N N . GLU A 1 88 ? 4.110 10.130 -25.762 1.00 58.44 88 GLU A N 1
ATOM 734 C CA . GLU A 1 88 ? 5.349 10.895 -25.968 1.00 58.44 88 GLU A CA 1
ATOM 735 C C . GLU A 1 88 ? 6.469 10.516 -24.991 1.00 58.44 88 GLU A C 1
ATOM 737 O O . GLU A 1 88 ? 6.302 10.541 -23.773 1.00 58.44 88 GLU A O 1
ATOM 742 N N . GLY A 1 89 ? 7.596 10.051 -25.547 1.00 67.62 89 GLY A N 1
ATOM 743 C CA . GLY A 1 89 ? 8.819 9.697 -24.819 1.00 67.62 89 GLY A CA 1
ATOM 744 C C . GLY A 1 89 ? 9.153 8.200 -24.803 1.00 67.62 89 GLY A C 1
ATOM 745 O O . GLY A 1 89 ? 8.284 7.356 -24.597 1.00 67.62 89 GLY A O 1
ATOM 746 N N . ASN A 1 90 ? 10.435 7.881 -24.992 1.00 77.88 90 ASN A N 1
ATOM 747 C CA . ASN A 1 90 ? 11.001 6.532 -24.826 1.00 77.88 90 ASN A CA 1
ATOM 748 C C . ASN A 1 90 ? 11.580 6.325 -23.418 1.00 77.88 90 ASN A C 1
ATOM 750 O O . ASN A 1 90 ? 12.316 5.373 -23.174 1.00 77.88 90 ASN A O 1
ATOM 754 N N . TYR A 1 91 ? 11.315 7.251 -22.500 1.00 82.81 91 TYR A N 1
ATOM 755 C CA . TYR A 1 91 ? 11.882 7.233 -21.166 1.00 82.81 91 TYR A CA 1
ATOM 756 C C . TYR A 1 91 ? 10.875 7.766 -20.149 1.00 82.81 91 TYR A C 1
ATOM 758 O O . TYR A 1 91 ? 10.253 8.801 -20.377 1.00 82.81 91 TYR A O 1
ATOM 766 N N . ILE A 1 92 ? 10.709 7.036 -19.048 1.00 85.31 92 ILE A N 1
ATOM 767 C CA . ILE A 1 92 ? 9.702 7.287 -18.014 1.00 85.31 92 ILE A CA 1
ATOM 768 C C . ILE A 1 92 ? 10.415 7.370 -16.665 1.00 85.31 92 ILE A C 1
ATOM 770 O O . ILE A 1 92 ? 11.096 6.424 -16.274 1.00 85.31 92 ILE A O 1
ATOM 774 N N . SER A 1 93 ? 10.262 8.483 -15.949 1.00 86.69 93 SER A N 1
ATOM 775 C CA . SER A 1 93 ? 10.837 8.698 -14.616 1.00 86.69 93 SER A CA 1
ATOM 776 C C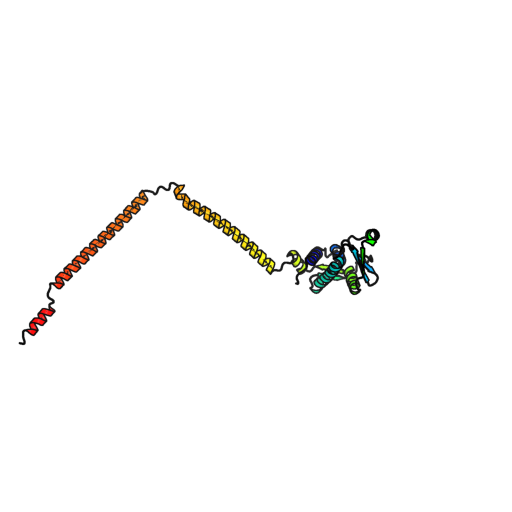 . SER A 1 93 ? 10.102 9.819 -13.879 1.00 86.69 93 SER A C 1
ATOM 778 O O . SER A 1 93 ? 9.521 10.693 -14.523 1.00 86.69 93 SER A O 1
ATOM 780 N N . LYS A 1 94 ? 10.163 9.825 -12.540 1.00 83.44 94 LYS A N 1
ATOM 781 C CA . LYS A 1 94 ? 9.653 10.933 -11.725 1.00 83.44 94 LYS A CA 1
ATOM 782 C C . LYS A 1 94 ? 10.674 12.054 -11.512 1.00 83.44 94 LYS A C 1
ATOM 784 O O . LYS A 1 94 ? 10.275 13.210 -11.554 1.00 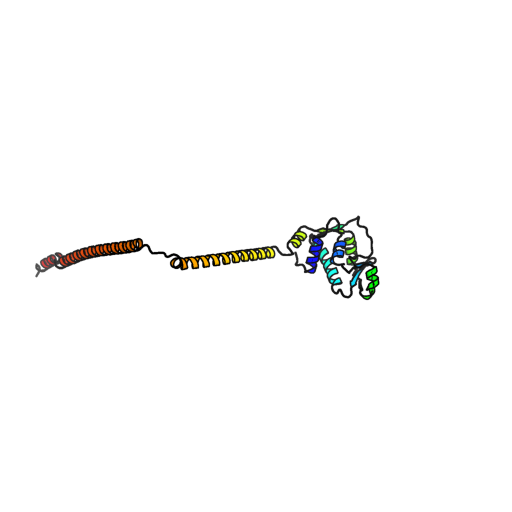83.44 94 LYS A O 1
ATOM 789 N N . ASN A 1 95 ? 11.957 11.729 -11.316 1.00 83.75 95 ASN A N 1
ATOM 790 C CA . ASN A 1 95 ? 13.002 12.695 -10.920 1.00 83.75 95 ASN A CA 1
ATOM 791 C C . ASN A 1 95 ? 14.391 12.424 -11.539 1.00 83.75 95 ASN A C 1
ATOM 793 O O . ASN A 1 95 ? 15.365 13.081 -11.181 1.00 83.75 95 ASN A O 1
ATOM 797 N N . LEU A 1 96 ? 14.511 11.465 -12.458 1.00 83.50 96 LEU A N 1
ATOM 798 C CA . LEU A 1 96 ? 15.775 11.104 -13.099 1.00 83.50 96 LEU A CA 1
ATOM 799 C C . LEU A 1 96 ? 15.774 11.582 -14.554 1.00 83.50 96 LEU A C 1
ATOM 801 O O . LEU A 1 96 ? 15.493 10.806 -15.460 1.00 83.50 96 LEU A O 1
ATOM 805 N N . ASP A 1 97 ? 16.057 12.866 -14.777 1.00 81.38 97 ASP A N 1
ATOM 806 C CA . ASP A 1 97 ? 16.076 13.472 -16.114 1.00 81.38 97 ASP A CA 1
ATOM 807 C C . ASP A 1 97 ? 17.350 13.133 -16.919 1.00 81.38 97 ASP A C 1
ATOM 809 O O . ASP A 1 97 ? 18.359 12.658 -16.389 1.00 81.38 97 ASP A O 1
ATOM 813 N N . GLN A 1 98 ? 17.336 13.413 -18.227 1.00 78.88 98 GLN A N 1
ATOM 814 C CA . GLN A 1 98 ? 18.460 13.108 -19.124 1.00 78.88 98 GLN A CA 1
ATOM 815 C C . GLN A 1 98 ? 19.768 13.807 -18.705 1.00 78.88 98 GLN A C 1
ATOM 817 O O . GLN A 1 98 ? 20.860 13.257 -18.884 1.00 78.88 98 GLN A O 1
ATOM 822 N N . ASN A 1 99 ? 19.677 15.003 -18.115 1.00 83.19 99 ASN A N 1
ATOM 823 C CA . ASN A 1 99 ? 20.839 15.731 -17.609 1.00 83.19 99 ASN A CA 1
ATOM 824 C C . ASN A 1 99 ? 21.475 15.012 -16.415 1.00 83.19 99 ASN A C 1
ATOM 826 O O . ASN A 1 99 ? 22.700 14.895 -16.350 1.00 83.19 99 ASN A O 1
ATOM 830 N N . THR A 1 100 ? 20.660 14.509 -15.488 1.00 82.94 100 THR A N 1
ATOM 831 C CA . THR A 1 100 ? 21.123 13.734 -14.332 1.00 82.94 100 THR A CA 1
ATOM 832 C C . THR A 1 100 ? 21.738 12.415 -14.778 1.00 82.94 100 THR A C 1
ATOM 834 O O . THR A 1 100 ? 22.825 12.075 -14.309 1.00 82.94 100 THR A O 1
ATOM 837 N N . ILE A 1 101 ? 21.117 11.726 -15.743 1.00 83.88 101 ILE A N 1
ATOM 838 C CA . ILE A 1 101 ? 21.665 10.495 -16.331 1.00 83.88 101 ILE A CA 1
ATOM 839 C C . ILE A 1 101 ? 23.049 10.750 -16.924 1.00 83.88 101 ILE A C 1
ATOM 841 O O . ILE A 1 101 ? 23.985 10.001 -16.661 1.00 83.88 101 ILE A O 1
ATOM 845 N N . THR A 1 102 ? 23.196 11.838 -17.680 1.00 84.44 102 THR A N 1
ATOM 846 C CA . THR A 1 102 ? 24.468 12.184 -18.326 1.00 84.44 102 THR A CA 1
ATOM 847 C C . THR A 1 102 ? 25.545 12.531 -17.296 1.00 84.44 102 THR A C 1
ATOM 849 O O . THR A 1 102 ? 26.671 12.050 -17.395 1.00 84.44 102 THR A O 1
ATOM 852 N N . LYS A 1 103 ? 25.208 13.324 -16.268 1.00 88.94 103 LYS A N 1
ATOM 853 C CA . LYS A 1 103 ? 26.158 13.735 -15.219 1.00 88.94 103 LYS A CA 1
ATOM 854 C C . LYS A 1 103 ? 26.597 12.583 -14.316 1.00 88.94 103 LYS A C 1
ATOM 856 O O . LYS A 1 103 ? 27.730 12.592 -13.846 1.00 88.94 103 LYS A O 1
ATOM 861 N N . LYS A 1 104 ? 25.713 11.616 -14.059 1.00 89.00 104 LYS A N 1
ATOM 862 C CA . LYS A 1 104 ? 25.937 10.504 -13.122 1.00 89.00 104 LYS A CA 1
ATOM 863 C C . LYS A 1 104 ? 26.025 9.142 -13.810 1.00 89.00 104 LYS A C 1
ATOM 865 O O . LYS A 1 104 ? 25.789 8.115 -13.182 1.00 89.00 104 LYS A O 1
ATOM 870 N N . ALA A 1 105 ? 26.385 9.107 -15.092 1.00 86.06 105 ALA A N 1
ATOM 871 C CA . ALA A 1 105 ? 26.391 7.880 -15.890 1.00 86.06 105 ALA A CA 1
ATOM 872 C C . ALA A 1 105 ? 27.228 6.746 -15.263 1.00 86.06 105 ALA A C 1
ATOM 874 O O . ALA A 1 105 ? 26.842 5.581 -15.323 1.00 86.06 105 ALA A O 1
ATOM 875 N N . SER A 1 106 ? 28.347 7.076 -14.608 1.00 91.19 106 SER A N 1
ATOM 876 C CA . SER A 1 106 ? 29.212 6.108 -13.918 1.00 91.19 106 SER A CA 1
ATOM 877 C C . SER A 1 106 ? 28.577 5.488 -12.666 1.00 91.19 106 SER A C 1
ATOM 879 O O . SER A 1 106 ? 28.998 4.409 -12.241 1.00 91.19 106 SER A O 1
ATOM 881 N N . GLU A 1 107 ? 27.567 6.132 -12.084 1.00 91.88 107 GLU A N 1
ATOM 882 C CA . GLU A 1 107 ? 26.859 5.707 -10.871 1.00 91.88 107 GLU A CA 1
ATOM 883 C C . GLU A 1 107 ? 25.564 4.948 -11.178 1.00 91.88 107 GLU A C 1
ATOM 885 O O . GLU A 1 107 ? 24.958 4.386 -10.267 1.00 91.88 107 GLU A O 1
ATOM 890 N N . LEU A 1 108 ? 25.143 4.910 -12.442 1.00 91.44 108 LEU A N 1
ATOM 891 C CA . LEU 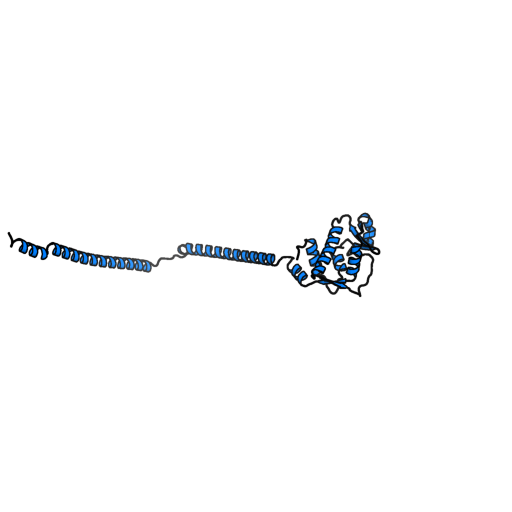A 1 108 ? 23.900 4.283 -12.871 1.00 91.44 108 LEU A CA 1
ATOM 892 C C . LEU A 1 108 ? 24.134 2.869 -13.411 1.00 91.44 108 LEU A C 1
ATOM 894 O O . LEU A 1 108 ? 25.194 2.529 -13.943 1.00 91.44 108 LEU A O 1
ATOM 898 N N . ILE A 1 109 ? 23.109 2.039 -13.267 1.00 92.44 109 ILE A N 1
ATOM 899 C CA . ILE A 1 109 ? 22.951 0.748 -13.926 1.00 92.44 109 ILE A CA 1
ATOM 900 C C . ILE A 1 109 ? 21.809 0.899 -14.927 1.00 92.44 109 ILE A C 1
ATOM 902 O O . ILE A 1 109 ? 20.785 1.496 -14.607 1.00 92.44 109 ILE A O 1
ATOM 906 N N . SER A 1 110 ? 21.983 0.348 -16.128 1.00 91.38 110 SER A N 1
ATOM 907 C CA . SER A 1 110 ? 20.907 0.146 -17.099 1.00 91.38 110 SER A CA 1
ATOM 908 C C . SER A 1 110 ? 20.721 -1.357 -17.265 1.00 91.38 110 SER A C 1
ATOM 910 O O . SER A 1 110 ? 21.484 -2.011 -17.975 1.00 91.38 110 SER A O 1
ATOM 912 N N . GLN A 1 111 ? 19.764 -1.915 -16.526 1.00 91.50 111 GLN A N 1
ATOM 913 C CA . GLN A 1 111 ? 19.502 -3.348 -16.505 1.00 91.50 111 GLN A CA 1
ATOM 914 C C . GLN A 1 111 ? 18.419 -3.685 -17.537 1.00 91.50 111 GLN A C 1
ATOM 916 O O . GLN A 1 111 ? 17.276 -3.257 -17.354 1.00 91.50 111 GLN A O 1
ATOM 921 N N . PRO A 1 112 ? 18.721 -4.458 -18.595 1.00 90.06 112 PRO A N 1
ATOM 922 C CA . PRO A 1 112 ? 17.693 -4.960 -19.499 1.00 90.06 112 PRO A CA 1
ATOM 923 C C . PRO A 1 112 ? 16.761 -5.926 -18.760 1.00 90.06 112 PRO A C 1
ATOM 925 O O . PRO A 1 112 ? 17.214 -6.749 -17.955 1.00 90.06 112 PRO A O 1
ATOM 928 N N . ILE A 1 113 ? 15.463 -5.819 -19.040 1.00 85.81 113 ILE A N 1
ATOM 929 C CA . ILE A 1 113 ? 14.409 -6.669 -18.483 1.00 85.81 113 ILE A CA 1
ATOM 930 C C . ILE A 1 113 ? 13.699 -7.393 -19.639 1.00 85.81 113 ILE A C 1
ATOM 932 O O . ILE A 1 113 ? 13.391 -6.758 -20.650 1.00 85.81 113 ILE A O 1
ATOM 936 N N . PRO A 1 114 ? 13.437 -8.709 -19.512 1.00 70.88 114 PRO A N 1
ATOM 937 C CA . PRO A 1 114 ? 12.854 -9.515 -20.579 1.00 70.88 114 PRO A CA 1
ATOM 938 C C . PRO A 1 114 ? 11.484 -9.024 -21.077 1.00 70.88 114 PRO A C 1
ATOM 940 O O . PRO A 1 114 ? 10.715 -8.349 -20.389 1.00 70.88 114 PRO A O 1
ATOM 943 N N . THR A 1 115 ? 11.203 -9.411 -22.318 1.00 66.62 115 THR A N 1
ATOM 944 C CA . THR A 1 115 ? 10.285 -8.780 -23.276 1.00 66.62 115 THR A CA 1
ATOM 945 C C . THR A 1 115 ? 8.803 -8.790 -22.909 1.00 66.62 115 THR A C 1
ATOM 947 O O . THR A 1 115 ? 8.087 -7.888 -23.323 1.00 66.62 115 THR A O 1
ATOM 950 N N . ASN A 1 116 ? 8.306 -9.723 -22.090 1.00 78.44 116 ASN A N 1
ATOM 951 C CA . ASN A 1 116 ? 6.876 -9.742 -21.740 1.00 78.44 116 ASN A CA 1
ATOM 952 C C . ASN A 1 116 ? 6.441 -8.540 -20.881 1.00 78.44 116 ASN A C 1
ATOM 954 O O . ASN A 1 116 ? 5.251 -8.248 -20.791 1.00 78.44 116 ASN A O 1
ATOM 958 N N . ILE A 1 117 ? 7.385 -7.842 -20.245 1.00 84.75 117 ILE A N 1
ATOM 959 C CA . ILE A 1 117 ? 7.094 -6.629 -19.474 1.00 84.75 117 ILE A CA 1
ATOM 960 C C . ILE A 1 117 ? 6.982 -5.407 -20.384 1.00 84.75 117 ILE A C 1
ATOM 962 O O . ILE A 1 117 ? 6.279 -4.463 -20.034 1.00 84.75 117 ILE A O 1
ATOM 966 N N . PHE A 1 118 ? 7.603 -5.429 -21.566 1.00 84.12 118 PHE A N 1
ATOM 967 C CA . PHE A 1 118 ? 7.456 -4.350 -22.537 1.00 84.12 118 PHE A CA 1
ATOM 968 C C . PHE A 1 118 ? 5.990 -4.144 -22.929 1.00 84.12 118 PHE A C 1
ATOM 970 O O . PHE A 1 118 ? 5.508 -3.012 -22.886 1.00 84.12 118 PHE A O 1
ATOM 977 N N . ASP A 1 119 ? 5.279 -5.230 -23.240 1.00 82.81 119 ASP A N 1
ATOM 978 C CA . ASP A 1 119 ? 3.861 -5.171 -23.601 1.00 82.81 119 ASP A CA 1
ATOM 979 C C . ASP A 1 119 ? 3.024 -4.652 -22.421 1.00 82.81 119 ASP A C 1
ATOM 981 O O . ASP A 1 119 ? 2.249 -3.715 -22.582 1.00 82.81 119 ASP A O 1
ATOM 985 N N . ILE A 1 120 ? 3.281 -5.150 -21.203 1.00 85.56 120 ILE A N 1
ATOM 986 C CA . ILE A 1 120 ? 2.599 -4.696 -19.976 1.00 85.56 120 ILE A CA 1
ATOM 987 C C . ILE A 1 120 ? 2.788 -3.189 -19.755 1.00 85.56 120 ILE A C 1
ATOM 989 O O . ILE A 1 120 ? 1.824 -2.469 -19.515 1.00 85.56 120 ILE A O 1
ATOM 993 N N . ILE A 1 121 ? 4.026 -2.691 -19.829 1.00 85.12 121 ILE A N 1
ATOM 994 C CA . ILE A 1 121 ? 4.325 -1.265 -19.635 1.00 85.12 121 ILE A CA 1
ATOM 995 C C . ILE A 1 121 ? 3.718 -0.420 -20.760 1.00 85.12 121 ILE A C 1
ATOM 997 O O . ILE A 1 121 ? 3.231 0.682 -20.501 1.00 85.12 121 ILE A O 1
ATOM 1001 N N . SER A 1 122 ? 3.722 -0.927 -21.993 1.00 81.38 122 SER A N 1
ATOM 1002 C CA . SER A 1 122 ? 3.132 -0.249 -23.149 1.00 81.38 122 SER A CA 1
ATOM 1003 C C . SER A 1 122 ? 1.613 -0.125 -23.033 1.00 81.38 122 SER A C 1
ATOM 1005 O O . SER A 1 122 ? 1.069 0.940 -23.333 1.00 81.38 122 SER A O 1
ATOM 1007 N N . ASP A 1 123 ? 0.943 -1.170 -22.550 1.00 81.75 123 ASP A N 1
ATOM 1008 C CA . ASP A 1 123 ? -0.493 -1.160 -22.275 1.00 81.75 123 ASP A CA 1
ATOM 1009 C C . ASP A 1 123 ? -0.811 -0.235 -21.102 1.00 81.75 123 ASP A C 1
ATOM 1011 O O . ASP A 1 123 ? -1.702 0.616 -21.193 1.00 81.75 123 ASP A O 1
ATOM 1015 N N . TYR A 1 124 ? -0.031 -0.323 -20.021 1.00 85.44 124 TYR A N 1
ATOM 1016 C CA . TYR A 1 124 ? -0.190 0.545 -18.859 1.00 85.44 124 TYR A CA 1
ATOM 1017 C C . TYR A 1 124 ? -0.047 2.006 -19.227 1.00 85.44 124 TYR A C 1
ATOM 1019 O O . TYR A 1 124 ? -0.876 2.779 -18.786 1.00 85.44 124 TYR A O 1
ATOM 1027 N N . ARG A 1 125 ? 0.895 2.383 -20.099 1.00 78.44 125 ARG A N 1
ATOM 1028 C CA . ARG A 1 125 ? 1.057 3.764 -20.582 1.00 78.44 125 ARG A CA 1
ATOM 1029 C C . ARG A 1 125 ? -0.206 4.350 -21.205 1.00 78.44 125 ARG A C 1
ATOM 1031 O O . ARG A 1 125 ? -0.358 5.566 -21.241 1.00 78.44 125 ARG A O 1
ATOM 1038 N N . LYS A 1 126 ? -1.102 3.518 -21.719 1.00 76.69 126 LYS A N 1
ATOM 1039 C CA . LYS A 1 126 ? -2.347 3.953 -22.348 1.00 76.69 126 LYS A CA 1
ATOM 1040 C C . LYS A 1 126 ? -3.547 3.576 -21.502 1.00 76.69 126 LYS A C 1
ATOM 1042 O O 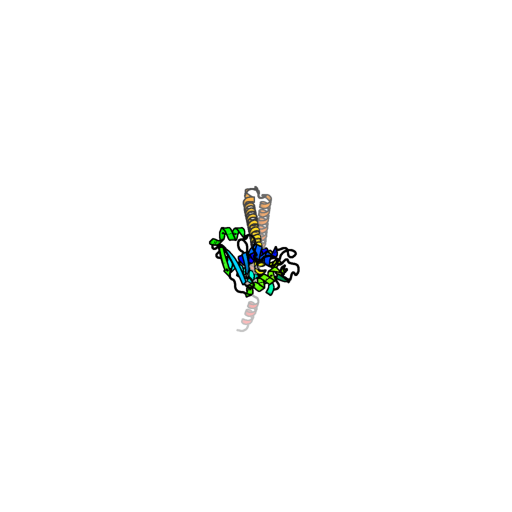. LYS A 1 126 ? -4.608 3.389 -22.071 1.00 76.69 126 LYS A O 1
ATOM 1047 N N . SER A 1 127 ? -3.408 3.407 -20.190 1.00 83.25 127 SER A N 1
ATOM 1048 C CA . SER A 1 127 ? -4.505 2.893 -19.375 1.00 83.25 127 SER A CA 1
ATOM 1049 C C . SER A 1 127 ? -4.797 3.758 -18.159 1.00 83.25 127 SER A C 1
ATOM 1051 O O . SER A 1 127 ? -3.907 4.159 -17.411 1.00 83.25 127 SER A O 1
ATOM 1053 N N . TYR A 1 128 ? -6.080 4.012 -17.934 1.00 83.69 128 TYR A N 1
ATOM 1054 C CA . TYR A 1 128 ? -6.557 4.556 -16.674 1.00 83.69 128 TYR A CA 1
ATOM 1055 C C . TYR A 1 128 ? -6.598 3.470 -15.609 1.00 83.69 128 TYR A C 1
ATOM 1057 O O . TYR A 1 128 ? -6.810 2.291 -15.902 1.00 83.69 128 TYR A O 1
ATOM 1065 N N . LEU A 1 129 ? -6.420 3.901 -14.364 1.00 85.56 129 LEU A N 1
ATOM 1066 C CA . LEU A 1 129 ? -6.537 3.055 -13.191 1.00 85.56 129 LEU A CA 1
ATOM 1067 C C . LEU A 1 129 ? -7.766 3.474 -12.384 1.00 85.56 129 LEU A C 1
ATOM 1069 O O . LEU A 1 129 ? -7.846 4.601 -11.901 1.00 85.56 129 LEU A O 1
ATOM 1073 N N . VAL A 1 130 ? -8.703 2.548 -12.200 1.00 86.06 130 VAL A N 1
ATOM 1074 C CA . VAL A 1 130 ? -9.879 2.722 -11.344 1.00 86.06 130 VAL A CA 1
ATOM 1075 C C . VAL A 1 130 ? -9.723 1.852 -10.105 1.00 86.06 130 VAL A C 1
ATOM 1077 O O . VAL A 1 130 ? -9.523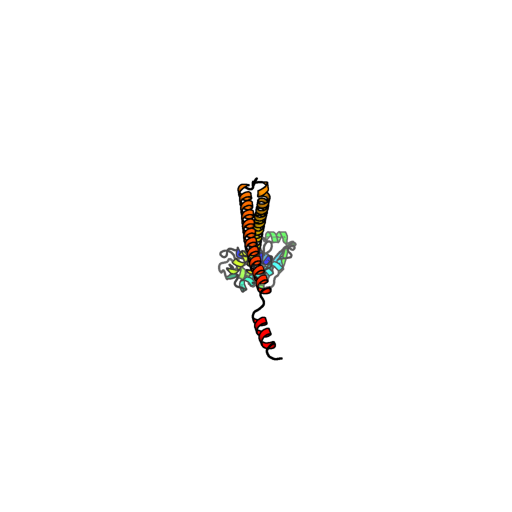 0.645 -10.198 1.00 86.06 130 VAL A O 1
ATOM 1080 N N . VAL A 1 131 ? -9.833 2.453 -8.923 1.00 88.25 131 VAL A N 1
ATOM 1081 C CA . VAL A 1 131 ? -9.685 1.739 -7.648 1.00 88.25 131 VAL A CA 1
ATOM 1082 C C . VAL A 1 131 ? -11.043 1.245 -7.151 1.00 88.25 131 VAL A C 1
ATOM 1084 O O . VAL A 1 131 ? -11.951 2.049 -6.916 1.00 88.25 131 VAL A O 1
ATOM 1087 N N . GLY A 1 132 ? -11.157 -0.066 -6.932 1.00 87.00 132 GLY A N 1
ATOM 1088 C CA . GLY A 1 132 ? -12.342 -0.716 -6.379 1.00 87.00 132 GLY A CA 1
ATOM 1089 C C . GLY A 1 132 ? -12.616 -0.333 -4.921 1.00 87.00 132 GLY A C 1
ATOM 1090 O O . GLY A 1 132 ? -11.726 0.058 -4.162 1.00 87.00 132 GLY A O 1
ATOM 1091 N N . THR A 1 133 ? -13.875 -0.451 -4.498 1.00 88.75 133 THR A N 1
ATOM 1092 C CA . THR A 1 133 ? -14.309 -0.053 -3.144 1.00 88.75 133 THR A CA 1
ATOM 1093 C C . THR A 1 133 ? -13.704 -0.925 -2.044 1.00 88.75 133 THR A C 1
ATOM 1095 O O . THR A 1 133 ? -13.415 -0.425 -0.959 1.00 88.75 133 THR A O 1
ATOM 1098 N N . GLU A 1 134 ? -13.461 -2.206 -2.318 1.00 88.00 134 GLU A N 1
ATOM 1099 C CA . GLU A 1 134 ? -12.845 -3.128 -1.360 1.00 88.00 134 GLU A CA 1
ATOM 1100 C C . GLU A 1 134 ? -11.399 -2.750 -1.037 1.00 88.00 134 GLU A C 1
ATOM 1102 O O . GLU A 1 134 ? -11.006 -2.752 0.130 1.00 88.00 134 GLU A O 1
ATOM 1107 N N . LEU A 1 135 ? -10.620 -2.351 -2.049 1.00 89.88 135 LEU A N 1
ATOM 1108 C CA . LEU A 1 135 ? -9.239 -1.918 -1.849 1.00 89.88 135 LEU A CA 1
ATOM 1109 C C . LEU A 1 135 ? -9.167 -0.620 -1.036 1.00 89.88 135 LEU A C 1
ATOM 1111 O O . LEU A 1 135 ? -8.301 -0.485 -0.171 1.00 89.88 135 LEU A O 1
ATOM 1115 N N . LYS A 1 136 ? -10.117 0.302 -1.256 1.00 89.50 136 LYS A N 1
ATOM 1116 C CA . LYS A 1 136 ? -10.257 1.524 -0.446 1.00 89.50 136 LYS A CA 1
ATOM 1117 C C . LYS A 1 136 ? -10.523 1.189 1.018 1.00 89.50 136 LYS A C 1
ATOM 1119 O O . LYS A 1 136 ? -9.769 1.629 1.881 1.00 89.50 136 LYS A O 1
ATOM 1124 N N . LYS A 1 137 ? -11.513 0.331 1.288 1.00 88.19 137 LYS A N 1
ATOM 1125 C CA . LYS A 1 137 ? -11.836 -0.125 2.651 1.00 88.19 137 LYS A CA 1
ATOM 1126 C C . LYS A 1 137 ? -10.652 -0.816 3.324 1.00 88.19 137 LYS A C 1
ATOM 1128 O O . LYS A 1 137 ? -10.389 -0.583 4.499 1.00 88.19 137 LYS A O 1
ATOM 1133 N N . LEU A 1 138 ? -9.910 -1.646 2.588 1.00 89.44 138 LEU A N 1
ATOM 1134 C CA . LEU A 1 138 ? -8.710 -2.299 3.109 1.00 89.44 138 LEU A CA 1
ATOM 1135 C C . LEU A 1 138 ? -7.653 -1.272 3.546 1.00 89.44 138 LEU A C 1
ATOM 1137 O O . LEU A 1 138 ? -7.075 -1.403 4.628 1.00 89.44 138 LEU A O 1
ATOM 1141 N N . ALA A 1 139 ? -7.406 -0.255 2.717 1.00 89.94 139 ALA A N 1
ATOM 1142 C CA . ALA A 1 139 ? -6.450 0.803 3.022 1.00 89.94 139 ALA A CA 1
ATOM 1143 C C . ALA A 1 139 ? -6.911 1.678 4.203 1.00 89.94 139 ALA A C 1
ATOM 1145 O O . ALA A 1 139 ? -6.105 1.969 5.090 1.00 89.94 139 ALA A O 1
ATOM 1146 N N . GLU A 1 140 ? -8.198 2.035 4.266 1.00 88.94 140 GLU A N 1
ATOM 1147 C CA . GLU A 1 140 ? -8.819 2.766 5.385 1.00 88.94 140 GLU A CA 1
ATOM 1148 C C . GLU A 1 140 ? -8.673 2.004 6.710 1.00 88.94 140 GLU A C 1
ATOM 1150 O O . GLU A 1 140 ? -8.286 2.574 7.733 1.00 88.94 140 GLU A O 1
ATOM 1155 N N . ASN A 1 141 ? -8.861 0.686 6.667 1.00 87.50 141 ASN A N 1
ATOM 1156 C CA . ASN A 1 141 ? -8.701 -0.213 7.807 1.00 87.50 141 ASN A CA 1
ATOM 1157 C C . ASN A 1 141 ? -7.236 -0.553 8.130 1.00 87.50 141 ASN A C 1
ATOM 1159 O O . ASN A 1 141 ? -6.968 -1.443 8.941 1.00 87.50 141 ASN A O 1
ATOM 1163 N N . LYS A 1 142 ? -6.263 0.134 7.514 1.00 87.69 142 LYS A N 1
ATOM 1164 C CA . LYS A 1 142 ? -4.820 -0.088 7.715 1.00 87.69 142 LYS A CA 1
ATOM 1165 C C . LYS A 1 142 ? -4.404 -1.551 7.502 1.00 87.69 142 LYS A C 1
ATOM 1167 O O . LYS A 1 142 ? -3.521 -2.044 8.203 1.00 87.69 142 LYS A O 1
ATOM 1172 N N . PHE A 1 143 ? -5.020 -2.231 6.532 1.00 88.00 143 PHE A N 1
ATOM 1173 C CA . PHE A 1 143 ? -4.755 -3.633 6.182 1.00 88.00 143 PHE A CA 1
ATOM 1174 C C . PHE A 1 143 ? -5.047 -4.645 7.300 1.00 88.00 143 PHE A C 1
ATOM 1176 O O . PHE A 1 143 ? -4.510 -5.753 7.273 1.00 88.00 143 PHE A O 1
ATOM 1183 N N . LYS A 1 144 ? -5.877 -4.280 8.283 1.00 82.31 144 LYS A N 1
ATOM 1184 C CA . LYS A 1 144 ? -6.299 -5.192 9.350 1.00 82.31 144 LYS A CA 1
ATOM 1185 C C . LYS A 1 144 ? -7.474 -6.050 8.899 1.00 82.31 144 LYS A C 1
ATOM 1187 O O . LYS A 1 144 ? -8.345 -5.582 8.165 1.00 82.31 144 LYS A O 1
ATOM 1192 N N . THR A 1 145 ? -7.515 -7.298 9.358 1.00 75.62 145 THR A N 1
ATOM 1193 C CA . THR A 1 145 ? -8.696 -8.152 9.170 1.00 75.62 145 THR A CA 1
ATOM 1194 C C . THR A 1 145 ? -9.825 -7.717 10.103 1.00 75.62 145 THR A C 1
ATOM 1196 O O . THR A 1 145 ? -9.580 -7.108 11.145 1.00 75.62 145 THR A O 1
ATOM 1199 N N . ASN A 1 146 ? -11.071 -8.066 9.768 1.00 74.50 146 ASN A N 1
ATOM 1200 C CA . ASN A 1 146 ? -12.215 -7.783 10.644 1.00 74.50 146 ASN A CA 1
ATOM 1201 C C . ASN A 1 146 ? -12.038 -8.408 12.037 1.00 74.50 146 ASN A C 1
ATOM 1203 O O . ASN A 1 146 ? -12.380 -7.780 13.029 1.00 74.50 146 ASN A O 1
ATOM 1207 N N . GLU A 1 147 ? -11.440 -9.597 12.124 1.00 74.12 147 GLU A N 1
ATOM 1208 C CA . GLU A 1 147 ? -11.108 -10.245 13.399 1.00 74.12 147 GLU A CA 1
ATOM 1209 C C . GLU A 1 147 ? -10.081 -9.448 14.210 1.00 74.12 147 GLU A C 1
ATOM 1211 O O . GLU A 1 147 ? -10.256 -9.267 15.410 1.00 74.12 147 GLU A O 1
ATOM 1216 N N . GLN A 1 148 ? -9.033 -8.918 13.569 1.00 80.56 148 GLN A N 1
ATOM 1217 C CA . GLN A 1 148 ? -8.048 -8.067 14.243 1.00 80.56 148 GLN A CA 1
ATOM 1218 C C . GLN A 1 148 ? -8.676 -6.767 14.741 1.00 80.56 148 GLN A C 1
ATOM 1220 O O . GLN A 1 148 ? -8.371 -6.327 15.846 1.00 80.56 148 GLN A O 1
ATOM 1225 N N . ILE A 1 149 ? -9.565 -6.169 13.944 1.00 78.56 149 ILE A N 1
ATOM 1226 C CA . ILE A 1 149 ? -10.315 -4.974 14.338 1.00 78.56 149 ILE A CA 1
ATOM 1227 C C . ILE A 1 149 ? -11.197 -5.294 15.547 1.00 78.56 149 ILE A C 1
ATOM 1229 O O . ILE A 1 149 ? -11.109 -4.583 16.545 1.00 78.56 149 ILE A O 1
ATOM 1233 N N . HIS A 1 150 ? -11.971 -6.384 15.491 1.00 80.94 150 HIS A N 1
ATOM 1234 C CA . HIS A 1 150 ? -12.830 -6.827 16.590 1.00 80.94 150 HIS A CA 1
ATOM 1235 C C . HIS A 1 150 ? -12.040 -7.085 17.871 1.00 80.94 150 HIS A C 1
ATOM 1237 O O . HIS A 1 150 ? -12.374 -6.544 18.923 1.00 80.94 150 HIS A O 1
ATOM 1243 N N . HIS A 1 151 ? -10.946 -7.830 17.773 1.00 85.44 151 HIS A N 1
ATOM 1244 C CA . HIS A 1 151 ? -10.092 -8.135 18.910 1.00 85.44 151 HIS A CA 1
ATOM 1245 C C . HIS A 1 151 ? -9.451 -6.873 19.513 1.00 85.44 151 HIS A C 1
ATOM 1247 O O . HIS A 1 151 ? -9.382 -6.720 20.731 1.00 85.44 151 HIS A O 1
ATOM 1253 N N . GLU A 1 152 ? -9.010 -5.916 18.691 1.00 81.62 152 GLU A N 1
ATOM 1254 C CA . GLU A 1 152 ? -8.502 -4.634 19.192 1.00 81.62 152 GLU A CA 1
ATOM 1255 C C . GLU A 1 152 ? -9.588 -3.798 19.877 1.00 81.62 152 GLU A C 1
ATOM 1257 O O . GLU A 1 152 ? -9.311 -3.179 20.909 1.00 81.62 152 GLU A O 1
ATOM 1262 N N . THR A 1 153 ? -10.815 -3.791 19.344 1.00 85.00 153 THR A N 1
ATOM 1263 C CA . THR A 1 153 ? -11.953 -3.135 20.000 1.00 85.00 153 THR A CA 1
ATOM 1264 C C . THR A 1 153 ? -12.317 -3.807 21.320 1.00 85.00 153 THR A C 1
ATOM 1266 O O . THR A 1 153 ? -12.467 -3.100 22.313 1.00 85.00 153 THR A O 1
ATOM 1269 N N . GLU A 1 154 ? -12.345 -5.140 21.385 1.00 85.81 154 GLU A N 1
ATOM 1270 C CA . GLU A 1 154 ? -12.593 -5.893 22.622 1.00 85.81 154 GLU A CA 1
ATOM 1271 C C . GLU A 1 154 ? -11.517 -5.611 23.675 1.00 85.81 154 GLU A C 1
ATOM 1273 O O . GLU A 1 154 ? -11.829 -5.331 24.833 1.00 85.81 154 GLU A O 1
ATOM 1278 N N . ILE A 1 155 ? -10.239 -5.591 23.282 1.00 87.44 155 ILE A N 1
ATOM 1279 C CA . ILE A 1 155 ? -9.144 -5.210 24.184 1.00 87.44 155 ILE A CA 1
ATOM 1280 C C . ILE A 1 155 ? -9.307 -3.763 24.658 1.00 87.44 155 ILE A C 1
ATOM 1282 O O . ILE A 1 155 ? -9.078 -3.465 25.834 1.00 87.44 155 ILE A O 1
ATOM 1286 N N . ALA A 1 156 ? -9.674 -2.839 23.769 1.00 87.69 156 ALA A N 1
ATOM 1287 C CA . ALA A 1 156 ? -9.870 -1.440 24.129 1.00 87.69 156 ALA A CA 1
ATOM 1288 C C . ALA A 1 156 ? -11.043 -1.261 25.109 1.00 87.69 156 ALA A C 1
ATOM 1290 O O . ALA A 1 156 ? -10.930 -0.491 26.067 1.00 87.69 156 ALA A O 1
ATOM 1291 N N . GLU A 1 157 ? -12.141 -1.987 24.910 1.00 89.06 157 GLU A N 1
ATOM 1292 C CA . GLU A 1 157 ? -13.292 -2.011 25.813 1.00 89.06 157 GLU A CA 1
ATOM 1293 C C . GLU A 1 157 ? -12.948 -2.649 27.157 1.00 89.06 157 GLU A C 1
ATOM 1295 O O . GLU A 1 157 ? -13.218 -2.051 28.199 1.00 89.06 157 GLU A O 1
ATOM 1300 N N . SER A 1 158 ? -12.250 -3.785 27.151 1.00 84.38 158 SER A N 1
ATOM 1301 C CA . SER A 1 158 ? -11.751 -4.441 28.361 1.00 84.38 158 SER A CA 1
ATOM 1302 C C . SER A 1 158 ? -10.851 -3.506 29.180 1.00 84.38 158 SER A C 1
ATOM 1304 O O . SER A 1 158 ? -11.014 -3.369 30.394 1.00 84.38 158 SER A O 1
ATOM 1306 N N . ARG A 1 159 ? -9.951 -2.756 28.530 1.00 88.50 159 ARG A N 1
ATOM 1307 C CA . ARG A 1 159 ? -9.123 -1.734 29.197 1.00 88.50 159 ARG A CA 1
ATOM 1308 C C . ARG A 1 159 ? -9.955 -0.602 29.799 1.00 88.50 159 ARG A C 1
ATOM 1310 O O . ARG A 1 159 ? -9.654 -0.161 30.909 1.00 88.50 159 ARG A O 1
ATOM 1317 N N . LYS A 1 160 ? -10.996 -0.128 29.103 1.00 89.44 160 LYS A N 1
ATOM 1318 C CA . LYS A 1 160 ? -11.921 0.885 29.644 1.00 89.44 160 LYS A CA 1
ATOM 1319 C C . LYS A 1 160 ? -12.660 0.353 30.870 1.00 89.44 160 LYS A C 1
ATOM 1321 O O . LYS A 1 160 ? -12.686 1.037 31.889 1.00 89.44 160 LYS A O 1
ATOM 1326 N N . GLN A 1 161 ? -13.189 -0.867 30.798 1.00 86.69 161 GLN A N 1
ATOM 1327 C CA . GLN A 1 161 ? -13.849 -1.527 31.927 1.00 86.69 161 GLN A CA 1
ATOM 1328 C C . GLN A 1 161 ? -12.891 -1.712 33.108 1.00 86.69 161 GLN A C 1
ATOM 1330 O O . GLN A 1 161 ? -13.252 -1.418 34.242 1.00 86.69 161 GLN A O 1
ATOM 1335 N N . THR A 1 162 ? -11.639 -2.094 32.844 1.00 88.75 162 THR A N 1
ATOM 1336 C CA . THR A 1 162 ? -10.598 -2.243 33.872 1.00 88.75 162 THR A CA 1
ATOM 1337 C C . THR A 1 162 ? -10.310 -0.910 34.563 1.00 88.75 162 THR A C 1
ATOM 1339 O O . THR A 1 162 ? -10.194 -0.854 35.786 1.00 88.75 162 THR A O 1
ATOM 1342 N N . LYS A 1 163 ? -10.237 0.190 33.802 1.00 89.88 163 LYS A N 1
ATOM 1343 C CA . LYS A 1 163 ? -10.058 1.534 34.362 1.00 89.88 163 LYS A CA 1
ATOM 1344 C C . LYS A 1 163 ? -11.240 1.936 35.247 1.00 89.88 163 LYS A C 1
ATOM 1346 O O . LYS A 1 163 ? -11.013 2.348 36.378 1.00 89.88 163 LYS A O 1
ATOM 1351 N N . ILE A 1 164 ? -12.471 1.761 34.763 1.00 88.69 164 ILE A N 1
ATOM 1352 C CA . ILE A 1 164 ? -13.687 2.056 35.535 1.00 88.69 164 ILE A CA 1
ATOM 1353 C C . ILE A 1 164 ? -13.710 1.223 36.820 1.00 88.69 164 ILE A C 1
ATOM 1355 O O . ILE A 1 164 ? -13.899 1.777 37.895 1.00 88.69 164 ILE A O 1
ATOM 1359 N N . SER A 1 165 ? -13.429 -0.079 36.733 1.00 86.31 165 SER A N 1
ATOM 1360 C CA . SER A 1 165 ? -13.376 -0.967 37.898 1.00 86.31 165 SER A CA 1
ATOM 1361 C C . SER A 1 165 ? -12.335 -0.518 38.922 1.00 86.31 165 SER A C 1
ATOM 1363 O O . SER A 1 165 ? -12.590 -0.594 40.123 1.00 86.31 165 SER A O 1
ATOM 1365 N N . ARG A 1 166 ? -11.167 -0.051 38.471 1.00 88.75 166 ARG A N 1
ATOM 1366 C CA . ARG A 1 166 ? -10.123 0.466 39.358 1.00 88.75 166 ARG A CA 1
ATOM 1367 C C . ARG A 1 166 ? -10.569 1.753 40.052 1.00 88.75 166 ARG A C 1
ATOM 1369 O O . ARG A 1 166 ? -10.367 1.898 41.253 1.00 88.75 166 ARG A O 1
ATOM 1376 N N . ASP A 1 167 ? -11.193 2.661 39.312 1.00 88.81 167 ASP A N 1
ATOM 1377 C CA . ASP A 1 167 ? -11.691 3.922 39.859 1.00 88.81 167 ASP A CA 1
ATOM 1378 C C . ASP A 1 167 ? -12.827 3.658 40.872 1.00 88.81 167 ASP A C 1
ATOM 1380 O O . ASP A 1 167 ? -12.811 4.204 41.975 1.00 88.81 167 ASP A O 1
ATOM 1384 N N . SER A 1 168 ? -13.745 2.731 40.571 1.00 87.44 168 SER A N 1
ATOM 1385 C CA . SER A 1 168 ? -14.780 2.264 41.505 1.00 87.44 168 SER A CA 1
ATOM 1386 C C . SER A 1 168 ? -14.194 1.621 42.762 1.00 87.44 168 SER A C 1
ATOM 1388 O O . SER A 1 168 ? -14.683 1.883 43.860 1.00 87.44 168 SER A O 1
ATOM 1390 N N . PHE A 1 169 ? -13.133 0.820 42.630 1.00 90.50 169 PHE A N 1
ATOM 1391 C CA . PHE A 1 169 ? -12.434 0.234 43.774 1.00 90.50 169 PHE A CA 1
ATOM 1392 C C . PHE A 1 169 ? -11.846 1.314 44.689 1.00 90.50 169 PHE A C 1
ATOM 1394 O O . PHE A 1 169 ? -12.027 1.243 45.902 1.00 90.50 169 PHE A O 1
ATOM 1401 N N . TYR A 1 170 ? -11.199 2.343 44.132 1.00 87.12 170 TYR A N 1
ATOM 1402 C CA . TYR A 1 170 ? -10.669 3.446 44.938 1.00 87.12 170 TYR A CA 1
ATOM 1403 C C . TYR A 1 170 ? -11.771 4.242 45.638 1.00 87.12 170 TYR A C 1
ATOM 1405 O O . TYR A 1 170 ? -11.620 4.574 46.811 1.00 87.12 170 TYR A O 1
ATOM 1413 N N . ILE A 1 171 ? -12.892 4.507 44.962 1.00 89.44 171 ILE A N 1
ATOM 1414 C CA . ILE A 1 171 ? -14.047 5.175 45.579 1.00 89.44 171 ILE A CA 1
ATOM 1415 C C . ILE A 1 171 ? -14.595 4.335 46.739 1.00 89.44 171 ILE A C 1
ATOM 1417 O O . ILE A 1 171 ? -14.824 4.867 47.823 1.00 89.44 171 ILE A O 1
ATOM 1421 N N . ALA A 1 172 ? -14.755 3.024 46.542 1.00 86.88 172 ALA A N 1
ATOM 1422 C CA . ALA A 1 172 ? -15.219 2.115 47.586 1.00 86.88 172 ALA A CA 1
ATOM 1423 C C . ALA A 1 172 ? -14.241 2.049 48.769 1.00 86.88 172 ALA A C 1
ATOM 1425 O O . ALA A 1 172 ? -14.669 2.077 49.919 1.00 86.88 172 ALA A O 1
ATOM 1426 N N . LEU A 1 173 ? -12.932 2.024 48.500 1.00 90.12 173 LEU A N 1
ATOM 1427 C CA . LEU A 1 173 ? -11.894 2.046 49.530 1.00 90.12 173 LEU A CA 1
ATOM 1428 C C . LEU A 1 173 ? -11.960 3.333 50.364 1.00 90.12 173 LEU A C 1
ATOM 1430 O O . LEU A 1 173 ? -11.912 3.280 51.590 1.00 90.12 173 LEU A O 1
ATOM 1434 N N . VAL A 1 174 ? -12.107 4.486 49.708 1.00 88.62 174 VAL A N 1
ATOM 1435 C CA . VAL A 1 174 ? -12.256 5.780 50.385 1.00 88.62 174 VAL A CA 1
ATOM 1436 C C . VAL A 1 174 ? -13.536 5.799 51.222 1.00 88.62 174 VAL A C 1
ATOM 1438 O O . VAL A 1 174 ? -13.480 6.155 52.396 1.00 88.62 174 VAL A O 1
ATOM 1441 N N . ALA A 1 175 ? -14.668 5.351 50.673 1.00 88.56 175 ALA A N 1
ATOM 1442 C CA . ALA A 1 175 ? -15.929 5.259 51.407 1.00 88.56 175 ALA A CA 1
ATOM 1443 C C . ALA A 1 175 ? -15.825 4.339 52.637 1.00 88.56 175 ALA A C 1
ATOM 1445 O O . ALA A 1 175 ? -16.337 4.679 53.702 1.00 88.56 175 ALA A O 1
ATOM 1446 N N . LEU A 1 176 ? -15.111 3.215 52.523 1.00 89.31 176 LEU A N 1
ATOM 1447 C CA . LEU A 1 176 ? -14.847 2.304 53.636 1.00 89.31 176 LEU A CA 1
ATOM 1448 C C . LEU A 1 176 ? -14.028 2.991 54.742 1.00 89.31 176 LEU A C 1
ATOM 1450 O O . LEU A 1 176 ? -14.382 2.910 55.916 1.00 89.31 176 LEU A O 1
ATOM 1454 N N . LEU A 1 177 ? -12.963 3.708 54.374 1.00 85.06 177 LEU A N 1
ATOM 1455 C CA .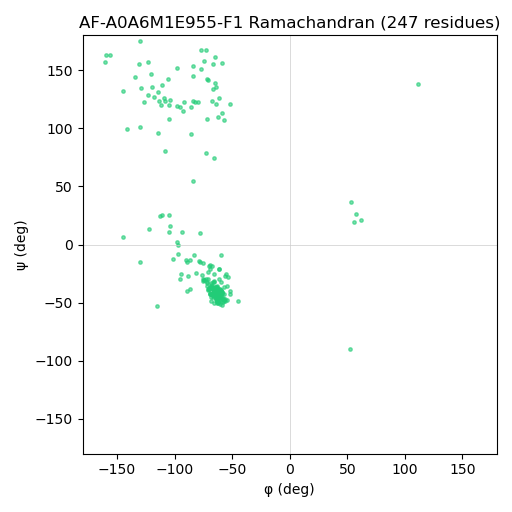 LEU A 1 177 ? -12.125 4.450 55.323 1.00 85.06 177 LEU A CA 1
ATOM 1456 C C . LEU A 1 177 ? -12.906 5.577 56.015 1.00 85.06 177 LEU A C 1
ATOM 1458 O O . LEU A 1 177 ? -12.762 5.770 57.223 1.00 85.06 177 LEU A O 1
ATOM 1462 N N . PHE A 1 178 ? -13.779 6.280 55.288 1.00 81.12 178 PHE A N 1
ATOM 1463 C CA . PHE A 1 178 ? -14.698 7.258 55.875 1.00 81.12 178 PHE A CA 1
ATOM 1464 C C . PHE A 1 178 ? -15.713 6.597 56.812 1.00 81.12 178 PHE A C 1
ATOM 1466 O O . PHE A 1 178 ? -15.940 7.099 57.906 1.00 81.12 178 PHE A O 1
ATOM 1473 N N . SER A 1 179 ? -16.274 5.443 56.443 1.00 78.38 179 SER A N 1
ATOM 1474 C CA . SER A 1 179 ? -17.214 4.708 57.297 1.00 78.38 179 SER A CA 1
ATOM 1475 C C . SER A 1 179 ? -16.572 4.241 58.605 1.00 78.38 179 SER A C 1
ATOM 1477 O O . SER A 1 179 ? -17.228 4.267 59.642 1.00 78.38 179 SER A O 1
ATOM 1479 N N . LEU A 1 180 ? -15.309 3.810 58.570 1.00 77.00 180 LEU A N 1
ATOM 1480 C CA . LEU A 1 180 ? -14.574 3.373 59.761 1.00 77.00 180 LEU A CA 1
ATOM 1481 C C . LEU A 1 180 ? -14.112 4.544 60.639 1.00 77.00 180 LEU A C 1
ATOM 1483 O O . LEU A 1 180 ? -13.993 4.387 61.850 1.00 77.00 180 LEU A O 1
ATOM 1487 N N . SER A 1 181 ? -13.852 5.711 60.047 1.00 73.88 181 SER A N 1
ATOM 1488 C CA . SER A 1 181 ? -13.440 6.918 60.779 1.00 73.88 181 SER A CA 1
ATOM 1489 C C . SER A 1 181 ? -14.613 7.784 61.247 1.00 73.88 181 SER A C 1
ATOM 1491 O O . SER A 1 181 ? -14.430 8.614 62.137 1.00 73.88 181 SER A O 1
ATOM 1493 N N . ALA A 1 182 ? -15.824 7.565 60.725 1.00 68.12 182 ALA A N 1
ATOM 1494 C CA . ALA A 1 182 ? -17.028 8.293 61.118 1.00 68.12 182 ALA A CA 1
ATOM 1495 C C . ALA A 1 182 ? -17.284 8.320 62.643 1.00 68.12 182 ALA A C 1
ATOM 1497 O O . ALA A 1 182 ? -17.553 9.410 63.140 1.00 68.12 182 ALA A O 1
ATOM 1498 N N . PRO A 1 183 ? -17.120 7.223 63.414 1.00 67.94 183 PRO A N 1
ATOM 1499 C CA . PRO A 1 183 ? -17.316 7.241 64.870 1.00 67.94 183 PRO A CA 1
ATOM 1500 C C . PRO A 1 183 ? -16.246 8.029 65.645 1.00 67.94 183 PRO A C 1
ATOM 1502 O O . PRO A 1 183 ? -16.442 8.342 66.813 1.00 67.94 183 PRO A O 1
ATOM 1505 N N . PHE A 1 184 ? -15.091 8.306 65.027 1.00 65.88 184 PHE A N 1
ATOM 1506 C CA . PHE A 1 184 ? -13.993 9.062 65.642 1.00 65.88 184 PHE A CA 1
ATOM 1507 C C . PHE A 1 184 ? -14.040 10.554 65.294 1.00 65.88 184 PHE A C 1
ATOM 1509 O O . PHE A 1 184 ? -13.561 11.379 66.067 1.00 65.88 184 PHE A O 1
ATOM 1516 N N . ILE A 1 185 ? -14.571 10.899 64.116 1.00 61.34 185 ILE A N 1
ATOM 1517 C CA . ILE A 1 185 ? -14.669 12.281 63.61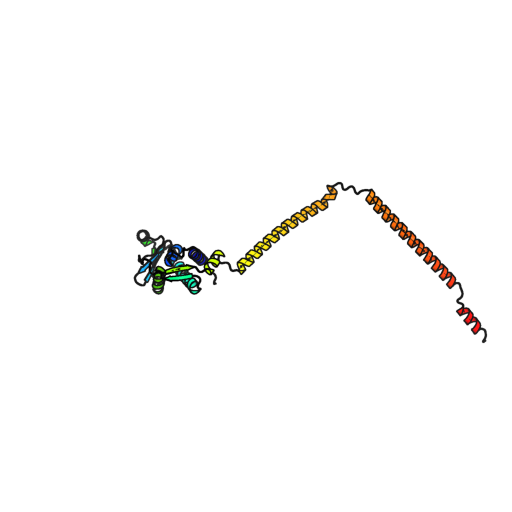9 1.00 61.34 185 ILE A CA 1
ATOM 1518 C C . ILE A 1 185 ? -15.979 12.928 64.070 1.00 61.34 185 ILE A C 1
ATOM 1520 O O . ILE A 1 185 ? -16.003 14.102 64.436 1.00 61.34 185 ILE A O 1
ATOM 1524 N N . PHE A 1 186 ? -17.072 12.169 64.044 1.00 59.06 186 PHE A N 1
ATOM 1525 C CA . PHE A 1 186 ? -18.345 12.598 64.589 1.00 59.06 186 PHE A CA 1
ATOM 1526 C C . PHE A 1 186 ? -18.433 12.049 66.007 1.00 59.06 186 PHE A C 1
ATOM 1528 O O . PHE A 1 186 ? -18.404 10.837 66.193 1.00 59.06 186 PHE A O 1
ATOM 1535 N N . ASP A 1 187 ? -18.519 12.944 66.996 1.00 49.66 187 ASP A N 1
ATOM 1536 C CA . ASP A 1 187 ? -18.801 12.618 68.398 1.00 49.66 187 ASP A CA 1
ATOM 1537 C C . ASP A 1 187 ? -20.230 12.061 68.470 1.00 49.66 187 ASP A C 1
ATOM 1539 O O . ASP A 1 187 ? -21.191 12.752 68.818 1.00 49.66 187 ASP A O 1
ATOM 1543 N N . THR A 1 188 ? -20.406 10.821 68.007 1.00 53.34 188 THR A N 1
ATOM 1544 C CA . THR A 1 188 ? -21.657 10.084 68.099 1.00 53.34 188 THR A CA 1
ATOM 1545 C C . THR A 1 188 ? -21.812 9.697 69.557 1.00 53.34 188 THR A C 1
ATOM 1547 O O . THR A 1 188 ? -21.508 8.576 69.964 1.00 53.34 188 THR A O 1
ATOM 1550 N N . LYS A 1 189 ? -22.248 10.662 70.367 1.00 50.03 189 LYS A N 1
ATOM 1551 C CA . LYS A 1 189 ? -22.777 10.395 71.695 1.00 50.03 189 LYS A CA 1
ATOM 1552 C C . LYS A 1 189 ? -23.937 9.437 71.492 1.00 50.03 189 LYS A C 1
ATOM 1554 O O . LYS A 1 189 ? -24.967 9.817 70.939 1.00 50.03 189 LYS A O 1
ATOM 1559 N N . PHE A 1 190 ? -23.732 8.178 71.867 1.00 53.44 190 PHE A N 1
ATOM 1560 C CA . PHE A 1 190 ? -24.836 7.247 72.020 1.00 53.44 190 PHE A CA 1
ATOM 1561 C C . PHE A 1 190 ? -25.857 7.925 72.931 1.00 53.44 190 PHE A C 1
ATOM 1563 O O . PHE A 1 190 ? -25.515 8.328 74.042 1.00 53.44 190 PHE A O 1
ATOM 1570 N N . ASP A 1 191 ? -27.074 8.117 72.429 1.00 54.47 191 ASP A N 1
ATOM 1571 C CA . ASP A 1 191 ? -28.151 8.712 73.207 1.00 54.47 191 ASP A CA 1
ATOM 1572 C C . ASP A 1 191 ? -28.421 7.784 74.397 1.00 54.47 191 ASP A C 1
ATOM 1574 O O . ASP A 1 191 ? -28.883 6.650 74.224 1.00 54.47 191 ASP A O 1
ATOM 1578 N N . GLU A 1 192 ? -28.071 8.231 75.607 1.00 57.88 192 GLU A N 1
ATOM 1579 C CA . GLU A 1 192 ? -28.224 7.453 76.843 1.00 57.88 192 GLU A CA 1
ATOM 1580 C C . GLU A 1 192 ? -29.666 6.957 77.006 1.00 57.88 192 GLU A C 1
ATOM 1582 O O . GLU A 1 192 ? -29.885 5.865 77.529 1.00 57.88 192 GLU A O 1
ATOM 1587 N N . ASN A 1 193 ? -30.642 7.679 76.443 1.00 57.78 193 ASN A N 1
ATOM 1588 C CA . ASN A 1 193 ? -32.047 7.287 76.446 1.00 57.78 193 ASN A CA 1
ATOM 1589 C C . ASN A 1 193 ? -32.326 6.036 75.598 1.00 57.78 193 ASN A C 1
ATOM 1591 O O . ASN A 1 193 ? -33.164 5.217 75.979 1.00 57.78 193 ASN A O 1
ATOM 1595 N N . GLN A 1 194 ? -31.632 5.841 74.470 1.00 57.41 194 GLN A N 1
ATOM 1596 C CA . GLN A 1 194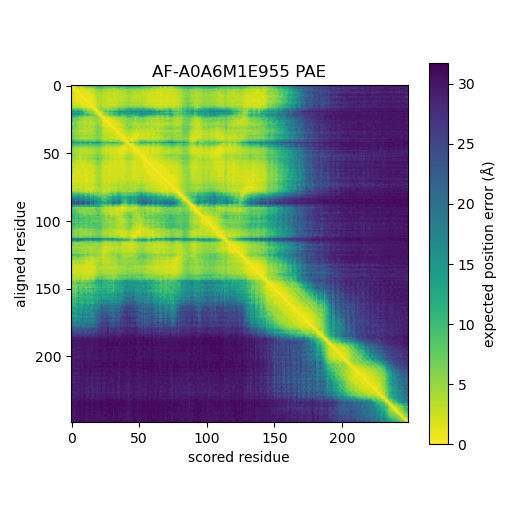 ? -31.754 4.614 73.670 1.00 57.41 194 GLN A CA 1
ATOM 1597 C C . GLN A 1 194 ? -31.106 3.429 74.388 1.00 57.41 194 GLN A C 1
ATOM 1599 O O . GLN A 1 194 ? -31.651 2.325 74.397 1.00 57.41 194 GLN A O 1
ATOM 1604 N N . LEU A 1 195 ? -29.976 3.669 75.051 1.00 62.44 195 LEU A N 1
ATOM 1605 C CA . LEU A 1 195 ? -29.241 2.647 75.789 1.00 62.44 195 LEU A CA 1
ATOM 1606 C C . LEU A 1 195 ? -30.004 2.205 77.052 1.00 62.44 195 LEU A C 1
ATOM 1608 O O . LEU A 1 195 ? -30.056 1.012 77.357 1.00 62.44 195 LEU A O 1
ATOM 1612 N N . ASP A 1 196 ? -30.678 3.133 77.732 1.00 66.31 196 ASP A N 1
ATOM 1613 C CA . ASP A 1 196 ? -31.579 2.832 78.848 1.00 66.31 196 ASP A CA 1
ATOM 1614 C C . ASP A 1 196 ? -32.885 2.173 78.400 1.00 66.31 196 ASP A C 1
ATOM 1616 O O . ASP A 1 196 ? -33.386 1.287 79.095 1.00 66.31 196 ASP A O 1
ATOM 1620 N N . SER A 1 197 ? -33.405 2.519 77.218 1.00 67.75 197 SER A N 1
ATOM 1621 C CA . SER A 1 197 ? -34.562 1.831 76.629 1.00 67.75 197 SER A CA 1
ATOM 1622 C C . SER A 1 197 ? -34.245 0.360 76.352 1.00 67.75 197 SER A C 1
ATOM 1624 O O . SER A 1 197 ? -34.993 -0.516 76.784 1.00 67.75 197 SER A O 1
ATOM 1626 N N . ILE A 1 198 ? -33.080 0.079 75.756 1.00 68.06 198 ILE A N 1
ATOM 1627 C CA . ILE A 1 198 ? -32.602 -1.288 75.501 1.00 68.06 198 ILE A CA 1
ATOM 1628 C C . ILE A 1 198 ? -32.370 -2.041 76.820 1.00 68.06 198 ILE A C 1
ATOM 1630 O O . ILE A 1 198 ? -32.823 -3.174 76.973 1.00 68.06 198 ILE A O 1
ATOM 1634 N N . LYS A 1 199 ? -31.726 -1.419 77.821 1.00 68.50 199 LYS A N 1
ATOM 1635 C CA . LYS A 1 199 ? -31.547 -2.038 79.150 1.00 68.50 199 LYS A CA 1
ATOM 1636 C C . LYS A 1 199 ? -32.882 -2.368 79.822 1.00 68.50 199 LYS A C 1
ATOM 1638 O O . LYS A 1 199 ? -33.006 -3.414 80.461 1.00 68.50 199 LYS A O 1
ATOM 1643 N N . LYS A 1 200 ? -33.876 -1.485 79.702 1.00 74.12 200 LYS A N 1
ATOM 1644 C CA . LYS A 1 200 ? -35.205 -1.662 80.299 1.00 74.12 200 LYS A CA 1
ATOM 1645 C C . LYS A 1 200 ? -35.995 -2.768 79.600 1.00 74.12 200 LYS A C 1
ATOM 1647 O O . LYS A 1 200 ? -36.647 -3.559 80.276 1.00 74.12 200 LYS A O 1
ATOM 1652 N N . GLU A 1 201 ? -35.882 -2.867 78.280 1.00 72.38 201 GLU A N 1
ATOM 1653 C CA . GLU A 1 201 ? -36.519 -3.915 77.480 1.00 72.38 201 GLU A CA 1
ATOM 1654 C C . GLU A 1 201 ? -35.898 -5.296 77.750 1.00 72.38 201 GLU A C 1
ATOM 1656 O O . GLU A 1 201 ? -36.624 -6.254 78.017 1.00 72.38 201 GLU A O 1
ATOM 1661 N N . ILE A 1 202 ? -34.564 -5.381 77.844 1.00 68.00 202 ILE A N 1
ATOM 1662 C CA . ILE A 1 202 ? -33.850 -6.607 78.247 1.00 68.00 202 ILE A CA 1
ATOM 1663 C C . ILE A 1 202 ? -34.270 -7.054 79.656 1.00 68.00 202 ILE A C 1
ATOM 1665 O O . ILE A 1 202 ? -34.534 -8.236 79.887 1.00 68.00 202 ILE A O 1
ATOM 1669 N N . LYS A 1 203 ? -34.372 -6.118 80.608 1.00 70.88 203 LYS A N 1
ATOM 1670 C CA . LYS A 1 203 ? -34.771 -6.426 81.990 1.00 70.88 203 LYS A CA 1
ATOM 1671 C C . LYS A 1 203 ? -36.224 -6.902 82.087 1.00 70.88 203 LYS A C 1
ATOM 1673 O O . LYS A 1 203 ? -36.511 -7.818 82.859 1.00 70.88 203 LYS A O 1
ATOM 1678 N N . ASN A 1 204 ? -37.128 -6.311 81.308 1.00 72.62 204 ASN A N 1
ATOM 1679 C CA . ASN A 1 204 ? -38.534 -6.710 81.281 1.00 72.62 204 ASN A CA 1
ATOM 1680 C C . ASN A 1 204 ? -38.732 -8.091 80.640 1.00 72.62 204 ASN A C 1
ATOM 1682 O O . ASN A 1 204 ? -39.453 -8.906 81.210 1.00 72.62 204 ASN A O 1
ATOM 1686 N N . ASN A 1 205 ? -38.052 -8.396 79.530 1.00 69.94 205 ASN A N 1
ATOM 1687 C CA . ASN A 1 205 ? -38.144 -9.722 78.906 1.00 69.94 205 ASN A CA 1
ATOM 1688 C C . ASN A 1 205 ? -37.578 -10.825 79.807 1.00 69.94 205 ASN A C 1
ATOM 1690 O O . ASN A 1 205 ? -38.234 -11.843 80.004 1.00 69.94 205 ASN A O 1
ATOM 1694 N N . SER A 1 206 ? -36.428 -10.585 80.446 1.00 63.91 206 SER A N 1
ATOM 1695 C CA . SER A 1 206 ? -35.864 -11.522 81.426 1.00 63.91 206 SER A CA 1
ATOM 1696 C C . SER A 1 206 ? -36.804 -11.759 82.616 1.00 63.91 206 SER A C 1
ATOM 1698 O O . SER A 1 206 ? -36.917 -12.886 83.091 1.00 63.91 206 SER A O 1
ATOM 1700 N N . SER A 1 207 ? -37.503 -10.723 83.089 1.00 66.44 207 SER A N 1
ATOM 1701 C CA . SER A 1 207 ? -38.448 -10.856 84.207 1.00 66.44 207 SER A CA 1
ATOM 1702 C C . SER A 1 207 ? -39.694 -11.660 83.817 1.00 66.44 207 SER A C 1
ATOM 1704 O O . SER A 1 207 ? -40.178 -12.456 84.619 1.00 66.44 207 SER A O 1
ATOM 1706 N N . ASN A 1 208 ? -40.179 -11.498 82.582 1.00 70.94 208 ASN A N 1
ATOM 1707 C CA . ASN A 1 208 ? -41.313 -12.261 82.057 1.00 70.94 208 ASN A CA 1
ATOM 1708 C C . ASN A 1 208 ? -40.956 -13.741 81.845 1.00 70.94 208 ASN A C 1
ATOM 1710 O O . ASN A 1 208 ? -41.722 -14.611 82.252 1.00 70.94 208 ASN A O 1
ATOM 1714 N N . GLU A 1 209 ? -39.774 -14.042 81.294 1.00 66.75 209 GLU A N 1
ATOM 1715 C CA . GLU A 1 209 ? -39.299 -15.427 81.138 1.00 66.75 209 GLU A CA 1
ATOM 1716 C C . GLU A 1 209 ? -39.124 -16.131 82.494 1.00 66.75 209 GLU A C 1
ATOM 1718 O O . GLU A 1 209 ? -39.489 -17.298 82.645 1.00 66.75 209 GLU A O 1
ATOM 1723 N N . ILE A 1 210 ? -38.628 -15.423 83.516 1.00 67.69 210 ILE A N 1
ATOM 1724 C CA . ILE A 1 210 ? -38.503 -15.968 84.878 1.00 67.69 210 ILE A CA 1
ATOM 1725 C C . ILE A 1 210 ? -39.883 -16.267 85.487 1.00 67.69 210 ILE A C 1
ATOM 1727 O O . ILE A 1 210 ? -40.053 -17.315 86.110 1.00 67.69 210 ILE A O 1
ATOM 1731 N N . GLN A 1 211 ? -40.883 -15.407 85.268 1.00 68.69 211 GLN A N 1
ATOM 1732 C CA . GLN A 1 211 ? -42.253 -15.645 85.740 1.00 68.69 211 GLN A CA 1
ATOM 1733 C C . GLN A 1 211 ? -42.926 -16.832 85.037 1.00 68.69 211 GLN A C 1
ATOM 1735 O O . GLN A 1 211 ? -43.616 -17.621 85.688 1.00 68.69 211 GLN A O 1
ATOM 1740 N N . GLU A 1 212 ? -42.718 -17.001 83.729 1.00 74.12 212 GLU A N 1
ATOM 1741 C CA . GLU A 1 212 ? -43.230 -18.172 83.008 1.00 74.12 212 GLU A CA 1
ATOM 1742 C C . GLU A 1 212 ? -42.575 -19.470 83.498 1.00 74.12 212 GLU A C 1
ATOM 1744 O O . GLU A 1 212 ? -43.266 -20.468 83.718 1.00 74.12 212 GLU A O 1
ATOM 1749 N N . LEU A 1 213 ? -41.265 -19.452 83.763 1.00 69.81 213 LEU A N 1
ATOM 1750 C CA . LEU A 1 213 ? -40.547 -20.600 84.322 1.00 69.81 213 LEU A CA 1
ATOM 1751 C C . LEU A 1 213 ? -40.992 -20.941 85.753 1.00 69.81 213 LEU A C 1
ATOM 1753 O O . LEU A 1 213 ? -41.089 -22.123 86.094 1.00 69.81 213 LEU A O 1
ATOM 1757 N N . GLU A 1 214 ? -41.305 -19.950 86.591 1.00 71.38 214 GLU A N 1
ATOM 1758 C CA . GLU A 1 214 ? -41.882 -20.182 87.924 1.00 71.38 214 GLU A CA 1
ATOM 1759 C C . GLU A 1 214 ? -43.279 -20.801 87.847 1.00 71.38 214 GLU A C 1
ATOM 1761 O O . GLU A 1 214 ? -43.586 -21.727 88.604 1.00 71.38 214 GLU A O 1
ATOM 1766 N N . LYS A 1 215 ? -44.102 -20.367 86.889 1.00 77.06 215 LYS A N 1
ATOM 1767 C CA . LYS A 1 215 ? -45.426 -20.950 86.658 1.00 77.06 215 LYS A CA 1
ATOM 1768 C C . LYS A 1 215 ? -45.330 -22.413 86.214 1.00 77.06 215 LYS A C 1
ATOM 1770 O O . LYS A 1 215 ? -45.992 -23.269 86.798 1.00 77.06 215 LYS A O 1
ATOM 1775 N N . ILE A 1 216 ? -44.441 -22.717 85.264 1.00 73.25 216 ILE A N 1
ATOM 1776 C CA . ILE A 1 216 ? -44.159 -24.095 84.825 1.00 73.25 216 ILE A CA 1
ATOM 1777 C C . ILE A 1 216 ? -43.639 -24.942 85.996 1.00 73.25 216 ILE A C 1
ATOM 1779 O O . ILE A 1 216 ? -44.022 -26.102 86.151 1.00 73.25 216 ILE A O 1
ATOM 1783 N N . ARG A 1 217 ? -42.791 -24.377 86.863 1.00 75.88 217 ARG A N 1
ATOM 1784 C CA . ARG A 1 217 ? -42.272 -25.074 88.048 1.00 75.88 217 ARG A CA 1
ATOM 1785 C C . ARG A 1 217 ? -43.379 -25.445 89.037 1.00 75.88 217 ARG A C 1
ATOM 1787 O O . ARG A 1 217 ? -43.361 -26.564 89.553 1.00 75.88 217 ARG A O 1
ATOM 1794 N N . GLU A 1 218 ? -44.322 -24.546 89.309 1.00 78.75 218 GLU A N 1
ATOM 1795 C CA . GLU A 1 218 ? -45.459 -24.836 90.193 1.00 78.75 218 GLU A CA 1
ATOM 1796 C C . GLU A 1 218 ? -46.424 -25.858 89.567 1.00 78.75 218 GLU A C 1
ATOM 1798 O O . GLU A 1 218 ? -46.878 -26.772 90.258 1.00 78.75 218 GLU A O 1
ATOM 1803 N N . GLU A 1 219 ? -46.651 -25.806 88.251 1.00 78.50 219 GLU A N 1
ATOM 1804 C CA . GLU A 1 219 ? -47.423 -26.830 87.532 1.00 78.50 219 GLU A CA 1
ATOM 1805 C C . GLU A 1 219 ? -46.753 -28.215 87.611 1.00 78.50 219 GLU A C 1
ATOM 1807 O O . GLU A 1 219 ? -47.405 -29.210 87.940 1.00 78.50 219 GLU A O 1
ATOM 1812 N N . LEU A 1 220 ? -45.432 -28.296 87.407 1.00 71.38 220 LEU A N 1
ATOM 1813 C CA . LEU A 1 220 ? -44.670 -29.543 87.554 1.00 71.38 220 LEU A CA 1
ATOM 1814 C C . LEU A 1 220 ? -44.696 -30.080 88.990 1.00 71.38 220 LEU A C 1
ATOM 1816 O O . LEU A 1 220 ? -44.753 -31.295 89.195 1.00 71.38 220 LEU A O 1
ATOM 1820 N N . LYS A 1 221 ? -44.678 -29.198 89.993 1.00 77.44 221 LYS A N 1
ATOM 1821 C CA . LYS A 1 221 ? -44.793 -29.574 91.407 1.00 77.44 221 LYS A CA 1
ATOM 1822 C C . LYS A 1 221 ? -46.174 -30.152 91.718 1.00 77.44 221 LYS A C 1
ATOM 1824 O O . LYS A 1 221 ? -46.249 -31.212 92.334 1.00 77.44 221 LYS A O 1
ATOM 1829 N N . ALA A 1 222 ? -47.244 -29.538 91.212 1.00 76.25 222 ALA A N 1
ATOM 1830 C CA . ALA A 1 222 ? -48.602 -30.064 91.342 1.00 76.25 222 ALA A CA 1
ATOM 1831 C C . ALA A 1 222 ? -48.757 -31.439 90.664 1.00 76.25 222 ALA A C 1
ATOM 1833 O O . ALA A 1 222 ? -49.348 -32.357 91.239 1.00 76.25 222 ALA A O 1
ATOM 1834 N N . ILE A 1 223 ? -48.167 -31.623 89.475 1.00 73.75 223 ILE A N 1
ATOM 1835 C CA . ILE A 1 223 ? -48.134 -32.922 88.787 1.00 73.75 223 ILE A CA 1
ATOM 1836 C C . ILE A 1 223 ? -47.386 -33.958 89.631 1.00 73.75 223 ILE A C 1
ATOM 1838 O O . ILE A 1 223 ? -47.921 -35.045 89.865 1.00 73.75 223 ILE A O 1
ATOM 1842 N N . ARG A 1 224 ? -46.187 -33.627 90.129 1.00 70.94 224 ARG A N 1
ATOM 1843 C CA . ARG A 1 224 ? -45.381 -34.505 90.992 1.00 70.94 224 ARG A CA 1
ATOM 1844 C C . ARG A 1 224 ? -46.156 -34.942 92.231 1.00 70.94 224 ARG A C 1
ATOM 1846 O O . ARG A 1 224 ? -46.175 -36.129 92.548 1.00 70.94 224 ARG A O 1
ATOM 1853 N N . ASP A 1 225 ? -46.808 -34.005 92.908 1.00 75.88 225 ASP A N 1
ATOM 1854 C CA . ASP A 1 225 ? -47.561 -34.290 94.125 1.00 75.88 225 ASP A CA 1
ATOM 1855 C C . ASP A 1 225 ? -48.805 -35.151 93.809 1.00 75.88 225 ASP A C 1
ATOM 1857 O O . ASP A 1 225 ? -49.102 -36.096 94.540 1.00 75.88 225 ASP A O 1
ATOM 1861 N N . SER A 1 226 ? -49.456 -34.954 92.652 1.00 73.56 226 SER A N 1
ATOM 1862 C CA . SER A 1 226 ? -50.534 -35.844 92.180 1.00 73.56 226 SER A CA 1
ATOM 1863 C C . SER A 1 226 ? -50.055 -37.277 91.886 1.00 73.56 226 SER A C 1
ATOM 1865 O O . SER A 1 226 ? -50.767 -38.244 92.172 1.00 73.56 226 SER A O 1
ATOM 1867 N N . ILE A 1 227 ? -48.838 -37.433 91.346 1.00 69.69 227 ILE A N 1
ATOM 1868 C CA . ILE A 1 227 ? -48.214 -38.736 91.082 1.00 69.69 227 ILE A CA 1
ATOM 1869 C C . ILE A 1 227 ? -47.856 -39.420 92.404 1.00 69.69 227 ILE A C 1
ATOM 1871 O O . ILE A 1 227 ? -48.110 -40.613 92.551 1.00 69.69 227 ILE A O 1
ATOM 1875 N N . ALA A 1 228 ? -47.330 -38.679 93.382 1.00 65.75 228 ALA A N 1
ATOM 1876 C CA . ALA A 1 228 ? -47.031 -39.206 94.712 1.00 65.75 228 ALA A CA 1
ATOM 1877 C C . ALA A 1 228 ? -48.299 -39.713 95.426 1.00 65.75 228 ALA A C 1
ATOM 1879 O O . ALA A 1 228 ? -48.289 -40.804 95.995 1.00 65.75 228 ALA A O 1
ATOM 1880 N N . ILE A 1 229 ? -49.415 -38.983 95.314 1.00 66.81 229 ILE A N 1
ATOM 1881 C CA . ILE A 1 229 ? -50.723 -39.407 95.842 1.00 66.81 229 ILE A CA 1
ATOM 1882 C C . ILE A 1 229 ? -51.234 -40.664 95.114 1.00 66.81 229 ILE A C 1
ATOM 1884 O O . ILE A 1 229 ? -51.727 -41.594 95.757 1.00 66.81 229 ILE A O 1
ATOM 1888 N N . LYS A 1 230 ? -51.077 -40.745 93.784 1.00 60.75 230 LYS A N 1
ATOM 1889 C CA . LYS A 1 230 ? -51.412 -41.951 92.999 1.00 60.75 230 LYS A CA 1
ATOM 1890 C C . LYS A 1 230 ? -50.526 -43.156 93.324 1.00 60.75 230 LYS A C 1
ATOM 1892 O O . LYS A 1 230 ? -50.992 -44.284 93.243 1.00 60.75 230 LYS A O 1
ATOM 1897 N N . ALA A 1 231 ? -49.268 -42.935 93.699 1.00 55.84 231 ALA A N 1
ATOM 1898 C CA . ALA A 1 231 ? -48.351 -43.995 94.109 1.00 55.84 231 ALA A CA 1
ATOM 1899 C C . ALA A 1 231 ? -48.638 -44.509 95.534 1.00 55.84 231 ALA A C 1
ATOM 1901 O O . ALA A 1 231 ? -48.340 -45.661 95.840 1.00 55.84 231 ALA A O 1
ATOM 1902 N N . GLN A 1 232 ? -49.230 -43.676 96.396 1.00 54.81 232 GLN A N 1
ATOM 1903 C CA . GLN A 1 232 ? -49.631 -44.038 97.762 1.00 54.81 232 GLN A CA 1
ATOM 1904 C C . GLN A 1 232 ? -51.061 -44.587 97.861 1.00 54.81 232 GLN A C 1
ATOM 1906 O O . GLN A 1 232 ? -51.416 -45.177 98.880 1.00 54.81 232 GLN A O 1
ATOM 1911 N N . THR A 1 233 ? -51.883 -44.432 96.820 1.00 53.09 233 THR A N 1
ATOM 1912 C CA . THR A 1 233 ? -53.211 -45.051 96.753 1.00 53.09 233 THR A CA 1
ATOM 1913 C C . THR A 1 233 ? -53.088 -46.476 96.199 1.00 53.09 233 THR A C 1
ATOM 1915 O O . THR A 1 233 ? -52.633 -46.659 95.070 1.00 53.09 233 THR A O 1
ATOM 1918 N N . PRO A 1 234 ? -53.463 -47.519 96.965 1.00 48.47 234 PRO A N 1
ATOM 1919 C CA . PRO A 1 234 ? -53.399 -48.884 96.473 1.00 48.47 234 PRO A CA 1
ATOM 1920 C C . PRO A 1 234 ? -54.306 -49.042 95.251 1.00 48.47 234 PRO A C 1
ATOM 1922 O O . PRO A 1 234 ? -55.494 -48.728 95.271 1.00 48.47 234 PRO A O 1
ATOM 1925 N N . ASN A 1 235 ? -53.714 -49.535 94.169 1.00 50.69 235 ASN A N 1
ATOM 1926 C CA . ASN A 1 235 ? -54.387 -49.820 92.916 1.00 50.69 235 ASN A CA 1
ATOM 1927 C C . ASN A 1 235 ? -55.514 -50.842 93.186 1.00 50.69 235 ASN A C 1
ATOM 1929 O O . ASN A 1 235 ? -55.237 -51.989 93.542 1.00 50.69 235 ASN A O 1
ATOM 1933 N N . SER A 1 236 ? -56.782 -50.437 93.036 1.00 50.41 236 SER A N 1
ATOM 1934 C CA . SER A 1 236 ? -57.989 -51.227 93.375 1.00 50.41 236 SER A CA 1
ATOM 1935 C C . SER A 1 236 ? -58.110 -52.565 92.624 1.00 50.41 236 SER A C 1
ATOM 1937 O O . SER A 1 236 ? -58.939 -53.417 92.952 1.00 50.41 236 SER A O 1
ATOM 1939 N N . VAL A 1 237 ? -57.241 -52.787 91.636 1.00 51.56 237 VAL A N 1
ATOM 1940 C CA . VAL A 1 237 ? -57.056 -54.060 90.933 1.00 51.56 237 VAL A CA 1
ATOM 1941 C C . VAL A 1 237 ? -56.351 -55.107 91.816 1.00 51.56 237 VAL A C 1
ATOM 1943 O O . VAL A 1 237 ? -56.719 -56.281 91.777 1.00 51.56 237 VAL A O 1
ATOM 1946 N N . TYR A 1 238 ? -55.402 -54.707 92.673 1.00 50.00 238 TYR A N 1
ATOM 1947 C CA . TYR A 1 238 ? -54.677 -55.627 93.564 1.00 50.00 238 TYR A CA 1
ATOM 1948 C C . TYR A 1 238 ? -55.526 -56.101 94.755 1.00 50.00 238 TYR A C 1
ATOM 1950 O O . TYR A 1 238 ? -55.380 -57.246 95.188 1.00 50.00 238 TYR A O 1
ATOM 1958 N N . GLU A 1 239 ? -56.463 -55.285 95.250 1.00 49.88 239 GLU A N 1
ATOM 1959 C CA . GLU A 1 239 ? -57.423 -55.725 96.276 1.00 49.88 239 GLU A CA 1
ATOM 1960 C C . GLU A 1 239 ? -58.446 -56.725 95.723 1.00 49.88 239 GLU A C 1
ATOM 1962 O O . GLU A 1 239 ? -58.736 -57.725 96.382 1.00 49.88 239 GLU A O 1
ATOM 1967 N N . LYS A 1 240 ? -58.919 -56.547 94.479 1.00 48.56 240 LYS A N 1
ATOM 1968 C CA . LYS A 1 240 ? -59.824 -57.516 93.833 1.00 48.56 240 LYS A CA 1
ATOM 1969 C C . LYS A 1 240 ? -59.170 -58.884 93.598 1.00 48.56 240 LYS A C 1
ATOM 1971 O O . LYS A 1 240 ? -59.829 -59.905 93.787 1.00 48.56 240 LYS A O 1
ATOM 1976 N N . LEU A 1 241 ? -57.878 -58.927 93.261 1.00 48.84 241 LEU A N 1
ATOM 1977 C CA . LEU A 1 241 ? -57.130 -60.185 93.098 1.00 48.84 241 LEU A CA 1
ATOM 1978 C C . LEU A 1 241 ? -56.846 -60.890 94.438 1.00 48.84 241 LEU A C 1
ATOM 1980 O O . LEU A 1 241 ? -56.863 -62.119 94.505 1.00 48.84 241 LEU A O 1
ATOM 1984 N N . ARG A 1 242 ? -56.651 -60.143 95.533 1.00 48.38 242 ARG A N 1
ATOM 1985 C CA . ARG A 1 242 ? -56.388 -60.727 96.862 1.00 48.38 242 ARG A CA 1
ATOM 1986 C C . ARG A 1 242 ? -57.626 -61.376 97.493 1.00 48.38 242 ARG A C 1
ATOM 1988 O O . ARG A 1 242 ? -57.481 -62.343 98.238 1.00 48.38 242 ARG A O 1
ATOM 1995 N N . VAL A 1 243 ? -58.827 -60.882 97.179 1.00 53.66 243 VAL A N 1
ATOM 1996 C CA . VAL A 1 243 ? -60.097 -61.453 97.667 1.00 53.66 243 VAL A CA 1
ATOM 1997 C C . VAL A 1 243 ? -60.465 -62.751 96.931 1.00 53.66 243 VAL A C 1
ATOM 1999 O O . VAL A 1 243 ? -61.002 -63.661 97.556 1.00 53.66 243 VAL A O 1
ATOM 2002 N N . GLN A 1 244 ? -60.107 -62.912 95.649 1.00 50.56 244 GLN A N 1
ATOM 2003 C CA . GLN A 1 244 ? -60.377 -64.162 94.919 1.00 50.56 244 GLN A CA 1
ATOM 2004 C C . GLN A 1 244 ? -59.458 -65.331 95.313 1.00 50.56 244 GLN A C 1
ATOM 2006 O O . GLN A 1 244 ? -59.908 -66.475 95.302 1.00 50.56 244 GLN A O 1
ATOM 2011 N N . CYS A 1 245 ? -58.212 -65.076 95.727 1.00 51.94 245 CYS A N 1
ATOM 2012 C CA . CYS A 1 245 ? -57.283 -66.150 96.111 1.00 51.94 245 CYS A CA 1
ATOM 2013 C C . CYS A 1 245 ? -57.439 -66.657 97.558 1.00 51.94 245 CYS A C 1
ATOM 2015 O O . CYS A 1 245 ? -56.834 -67.665 97.899 1.00 51.94 245 CYS A O 1
ATOM 2017 N N . LYS A 1 246 ? -58.241 -66.006 98.416 1.00 50.53 246 LYS A N 1
ATOM 2018 C CA . LYS A 1 246 ? -58.496 -66.470 99.800 1.00 50.53 246 LYS A CA 1
ATOM 2019 C C . LYS A 1 246 ? -59.788 -67.278 99.983 1.00 50.53 246 LYS A C 1
ATOM 2021 O O . LYS A 1 246 ? -60.061 -67.717 101.091 1.00 50.53 246 LYS A O 1
ATOM 2026 N N . LEU A 1 247 ? -60.568 -67.492 98.919 1.00 52.59 247 LEU A N 1
ATOM 2027 C CA . LEU A 1 247 ? -61.815 -68.274 98.954 1.00 52.59 247 LEU A CA 1
ATOM 2028 C C . LEU A 1 247 ? -61.692 -69.677 98.324 1.00 52.59 247 LEU A C 1
ATOM 2030 O O . LEU A 1 247 ? -62.700 -70.356 98.138 1.00 52.59 247 LEU A O 1
ATOM 2034 N N . LYS A 1 248 ? -60.474 -70.140 98.020 1.00 47.53 248 LYS A N 1
ATOM 2035 C CA . LYS A 1 248 ? -60.183 -71.536 97.656 1.00 47.53 248 LYS A CA 1
ATOM 2036 C C . LYS A 1 248 ? -58.844 -71.956 98.269 1.00 47.53 248 LYS A C 1
ATOM 2038 O O . LYS A 1 248 ? -57.798 -71.622 97.719 1.00 47.53 248 LYS A O 1
ATOM 2043 N N . GLY A 1 249 ? -58.900 -72.664 99.393 1.00 37.47 249 GLY A N 1
ATOM 2044 C CA . GLY A 1 249 ? -57.745 -73.211 100.109 1.00 37.47 249 GLY A CA 1
ATOM 2045 C C . GLY A 1 249 ? -58.081 -73.443 101.564 1.00 37.47 249 GLY A C 1
ATOM 2046 O O . GLY A 1 249 ? -57.873 -72.490 102.342 1.00 37.47 249 GLY A O 1
#

Mean predicted aligned error: 17.25 Å

Sequence (249 aa):
MRNFSEYEKKLIQEIVKTDLQKSNVLDVISNITLIDRGIQLKEKEIALVYFKSDKNALNEFFETLSLIKYLERNDLIFIHTNYDFPNEGNYISKNLDQNTITKKASELISQPIPTNIFDIISDYRKSYLVVGTELKKLAENKFKTNEQIHHETEIAESRKQTKISRDSFYIALVALLFSLSAPFIFDTKFDENQLDSIKKEIKNNSSNEIQELEKIREELKAIRDSIAIKAQTPNSVYEKLRVQCKLKG

Radius of gyration: 52.27 Å; Cα contacts (8 Å, |Δi|>4): 198; chains: 1; bounding box: 91×89×130 Å